Protein AF-A0A9P0DED7-F1 (afdb_monomer_lite)

Sequence (326 aa):
MNVDEQNEYFTSKSRVGNYLAEISGKENIIEEIENTICSWSFTSDIDLQAINVDIGDVIKAVREKFFGNNDDLGIYEGIHRVVHNFVWENVMPLVHAHFNEEDSEYHRISKYFCSMRTKPGQMLHNFSSVPFTAAVVELSMLDSYKSPSEKLNCLCTTYDLLFAEVKSALVTLISEYSDRELEIPMINNEEVVPILMDVLIKSKLLHPCSNLFYMKLFGAKILQQDQQKRSILRSFETVINEMRNLRKNESMNGSADHDMGGDLLHMNNDIDFCQIMTISLAEDESQPQKNATLTAEQKRRLVSLVMLSTSENDYVTTNVPKIFMK

Organism: Phaedon cochleariae (NCBI:txid80249)

InterPro domains:
  IPR003123 VPS9 domain [PF02204] (133-229)
  IPR003123 VPS9 domain [PS51205] (103-252)
  IPR037191 VPS9 domain superfamily [G3DSA:1.20.1050.80] (101-259)
  IPR037191 VPS9 domain superfamily [SSF109993] (74-222)

Radius of gyration: 25.79 Å; chains: 1; bounding box: 57×68×73 Å

Structure (mmCIF, N/CA/C/O backbone):
data_AF-A0A9P0DED7-F1
#
_entry.id   AF-A0A9P0DED7-F1
#
loop_
_atom_site.group_PDB
_atom_site.id
_atom_site.type_symbol
_atom_site.label_atom_id
_atom_site.label_alt_id
_atom_site.label_comp_id
_atom_site.label_asym_id
_atom_site.label_entity_id
_atom_site.label_seq_id
_atom_site.pdbx_PDB_ins_code
_atom_site.Cartn_x
_atom_site.Cartn_y
_atom_site.Cartn_z
_atom_site.occupancy
_atom_site.B_iso_or_equiv
_atom_site.auth_seq_id
_atom_site.auth_comp_id
_atom_site.auth_asym_id
_atom_site.auth_atom_id
_atom_site.pdbx_PDB_model_num
ATOM 1 N N . MET A 1 1 ? 13.985 -8.774 11.529 1.00 43.78 1 MET A N 1
ATOM 2 C CA . MET A 1 1 ? 13.621 -7.381 11.850 1.00 43.78 1 MET A CA 1
ATOM 3 C C . MET A 1 1 ? 14.901 -6.603 12.015 1.00 43.78 1 MET A C 1
ATOM 5 O O . MET A 1 1 ? 15.678 -6.928 12.907 1.00 43.78 1 MET A O 1
ATOM 9 N N . ASN A 1 2 ? 15.157 -5.681 11.093 1.00 36.75 2 ASN A N 1
ATOM 10 C CA . ASN A 1 2 ? 16.373 -4.875 11.084 1.00 36.75 2 ASN A CA 1
ATOM 11 C C . ASN A 1 2 ? 16.206 -3.690 12.050 1.00 36.75 2 ASN A C 1
ATOM 13 O O . ASN A 1 2 ? 15.104 -3.167 12.202 1.00 36.75 2 ASN A O 1
ATOM 17 N N . VAL A 1 3 ? 17.281 -3.271 12.719 1.00 37.25 3 VAL A N 1
ATOM 18 C CA . VAL A 1 3 ? 17.251 -2.182 13.721 1.00 37.25 3 VAL A CA 1
ATOM 19 C C . VAL A 1 3 ? 16.807 -0.847 13.097 1.00 37.25 3 VAL A C 1
ATOM 21 O O . VAL A 1 3 ? 16.175 -0.032 13.767 1.00 37.25 3 VAL A O 1
ATOM 24 N N . ASP A 1 4 ? 17.036 -0.669 11.796 1.00 40.94 4 ASP A N 1
ATOM 25 C CA . ASP A 1 4 ? 16.638 0.530 11.053 1.00 40.94 4 ASP A CA 1
ATOM 26 C C . ASP A 1 4 ? 15.117 0.609 10.800 1.00 40.94 4 ASP A C 1
ATOM 28 O O . ASP A 1 4 ? 14.537 1.688 10.910 1.00 40.94 4 ASP A O 1
ATOM 32 N N . GLU A 1 5 ? 14.430 -0.527 10.603 1.00 44.62 5 GLU A N 1
ATOM 33 C CA . GLU A 1 5 ? 12.961 -0.578 10.445 1.00 44.62 5 GLU A CA 1
ATOM 34 C C . GLU A 1 5 ? 12.234 -0.198 11.746 1.00 44.62 5 GLU A C 1
ATOM 36 O O . GLU A 1 5 ? 11.165 0.414 11.726 1.00 44.62 5 GLU A O 1
ATOM 41 N N . GLN A 1 6 ? 12.822 -0.524 12.904 1.00 43.28 6 GLN A N 1
ATOM 42 C CA . GLN A 1 6 ? 12.263 -0.117 14.195 1.00 43.28 6 GLN A CA 1
ATOM 43 C C . GLN A 1 6 ? 12.388 1.393 14.421 1.00 43.28 6 GLN A C 1
ATOM 45 O O . GLN A 1 6 ? 11.495 1.988 15.022 1.00 43.28 6 GLN A O 1
ATOM 50 N N . ASN A 1 7 ? 13.454 2.027 13.929 1.00 37.12 7 ASN A N 1
ATOM 51 C CA . ASN A 1 7 ? 13.743 3.435 14.201 1.00 37.12 7 ASN A CA 1
ATOM 52 C C . ASN A 1 7 ? 12.828 4.387 13.399 1.00 37.12 7 ASN A C 1
ATOM 54 O O . ASN A 1 7 ? 12.364 5.413 13.910 1.00 37.12 7 ASN A O 1
ATOM 58 N N . GLU A 1 8 ? 12.487 4.016 12.164 1.00 45.50 8 GLU A N 1
ATOM 59 C CA . GLU A 1 8 ? 11.547 4.773 11.327 1.00 45.50 8 GLU A CA 1
ATOM 60 C C . GLU A 1 8 ? 10.080 4.555 11.756 1.00 45.50 8 GLU A C 1
ATOM 62 O O . GLU A 1 8 ? 9.288 5.499 11.839 1.00 45.50 8 GLU A O 1
ATOM 67 N N . TYR A 1 9 ? 9.733 3.335 12.184 1.00 47.28 9 TYR A N 1
ATOM 68 C CA . TYR A 1 9 ? 8.432 3.044 12.796 1.00 47.28 9 TYR A CA 1
ATOM 69 C C . TYR A 1 9 ? 8.219 3.819 14.111 1.00 47.28 9 TYR A C 1
ATOM 71 O O . TYR A 1 9 ? 7.135 4.359 14.351 1.00 47.28 9 TYR A O 1
ATOM 79 N N . PHE A 1 10 ? 9.259 3.943 14.947 1.00 48.31 10 PHE A N 1
ATOM 80 C CA . PHE A 1 10 ? 9.203 4.727 16.186 1.00 48.31 10 PHE A CA 1
ATOM 81 C C . PHE A 1 10 ? 8.996 6.225 15.928 1.00 48.31 10 PHE A C 1
ATOM 83 O O . PHE A 1 10 ? 8.219 6.871 16.634 1.00 48.31 10 PHE A O 1
ATOM 90 N N . THR A 1 11 ? 9.639 6.788 14.903 1.00 57.09 11 THR A N 1
ATOM 91 C CA . THR A 1 11 ? 9.505 8.216 14.568 1.00 57.09 11 THR A CA 1
ATOM 92 C C . THR A 1 11 ? 8.151 8.546 13.926 1.00 57.09 11 THR A C 1
ATOM 94 O O . THR A 1 11 ? 7.565 9.580 14.257 1.00 57.09 11 THR A O 1
ATOM 97 N N . SER A 1 12 ? 7.593 7.652 13.100 1.00 56.94 12 SER A N 1
ATOM 98 C CA . SER A 1 12 ? 6.219 7.756 12.569 1.00 56.94 12 SER A CA 1
ATOM 99 C C . SER A 1 12 ? 5.159 7.668 13.678 1.00 56.94 12 SER A C 1
ATOM 101 O O . SER A 1 12 ? 4.310 8.563 13.798 1.00 56.94 12 SER A O 1
ATOM 103 N N . LYS A 1 13 ? 5.247 6.645 14.550 1.00 61.88 13 LYS A N 1
ATOM 104 C CA . LYS A 1 13 ? 4.324 6.455 15.688 1.00 61.88 13 LYS A CA 1
ATOM 105 C C . LYS A 1 13 ? 4.389 7.645 16.652 1.00 61.88 13 LYS A C 1
ATOM 107 O O . LYS A 1 13 ? 3.349 8.102 17.123 1.00 61.88 13 LYS A O 1
ATOM 112 N N . SER A 1 14 ? 5.583 8.202 16.873 1.00 73.75 14 SER A N 1
ATOM 113 C CA . SER A 1 14 ? 5.779 9.392 17.708 1.00 73.75 14 SER A CA 1
ATOM 114 C C . SER A 1 14 ? 5.120 10.644 17.119 1.00 73.75 14 SER A C 1
ATOM 116 O O . SER A 1 14 ? 4.440 11.357 17.848 1.00 73.75 14 SER A O 1
ATOM 118 N N . ARG A 1 15 ? 5.233 10.909 15.810 1.00 85.50 15 ARG A N 1
ATOM 119 C CA . ARG A 1 15 ? 4.630 12.115 15.206 1.00 85.50 15 ARG A CA 1
ATOM 120 C C . ARG A 1 15 ? 3.103 12.094 15.228 1.00 85.50 15 ARG A C 1
ATOM 122 O O . ARG A 1 15 ? 2.494 13.084 15.621 1.00 85.50 15 ARG A O 1
ATOM 129 N N . VAL A 1 16 ? 2.491 10.977 14.831 1.00 89.50 16 VAL A N 1
ATOM 130 C CA . VAL A 1 16 ? 1.022 10.850 14.830 1.00 89.50 16 VAL A CA 1
ATOM 131 C C . VAL A 1 16 ? 0.480 10.807 16.254 1.00 89.50 16 VAL A C 1
ATOM 133 O O . VAL A 1 16 ? -0.520 11.460 16.538 1.00 89.50 16 VAL A O 1
ATOM 136 N N . GLY A 1 17 ? 1.169 10.112 17.164 1.00 89.62 17 GLY A N 1
ATOM 137 C CA . GLY A 1 17 ? 0.832 10.116 18.585 1.00 89.62 17 GLY A CA 1
ATOM 138 C C . GLY A 1 17 ? 0.853 11.516 19.185 1.00 89.62 17 GLY A C 1
ATOM 139 O O . GLY A 1 17 ? -0.132 11.915 19.797 1.00 89.62 17 GLY A O 1
ATOM 140 N N . ASN A 1 18 ? 1.912 12.289 18.936 1.00 91.56 18 ASN A N 1
ATOM 141 C CA . ASN A 1 18 ? 2.028 13.661 19.432 1.00 91.56 18 ASN A CA 1
ATOM 142 C C . ASN A 1 18 ? 0.923 14.568 18.872 1.00 91.56 18 ASN A C 1
ATOM 144 O O . ASN A 1 18 ? 0.307 15.308 19.631 1.00 91.56 18 ASN A O 1
ATOM 148 N N . TYR A 1 19 ? 0.631 14.473 17.571 1.00 92.94 19 TYR A N 1
ATOM 149 C CA . TYR A 1 19 ? -0.447 15.238 16.936 1.00 92.94 19 TYR A CA 1
ATOM 150 C C . TYR A 1 19 ? -1.823 14.916 17.540 1.00 92.94 19 TYR A C 1
ATOM 152 O O . TYR A 1 19 ? -2.580 15.815 17.905 1.00 92.94 19 TYR A O 1
ATOM 160 N N . LEU A 1 20 ? -2.145 13.628 17.701 1.00 94.25 20 LEU A N 1
ATOM 161 C CA . LEU A 1 20 ? -3.406 13.209 18.317 1.00 94.25 20 LEU A CA 1
ATOM 162 C C . LEU A 1 20 ? -3.475 13.605 19.798 1.00 94.25 20 LEU A C 1
ATOM 164 O O . LEU A 1 20 ? -4.551 13.968 20.278 1.00 94.25 20 LEU A O 1
ATOM 168 N N . ALA A 1 21 ? -2.355 13.553 20.523 1.00 94.06 21 ALA A N 1
ATOM 169 C CA . ALA A 1 21 ? -2.276 13.938 21.929 1.00 94.06 21 ALA A CA 1
ATOM 170 C C . ALA A 1 21 ? -2.501 15.443 22.111 1.00 94.06 21 ALA A C 1
ATOM 172 O O . ALA A 1 21 ? -3.269 15.845 22.983 1.00 94.06 21 ALA A O 1
ATOM 173 N N . GLU A 1 22 ? -1.899 16.263 21.246 1.00 93.56 22 GLU A N 1
ATOM 174 C CA . GLU A 1 22 ? -2.066 17.718 21.236 1.00 93.56 22 GLU A CA 1
ATOM 175 C C . GLU A 1 22 ? -3.530 18.112 21.005 1.00 93.56 22 GLU A C 1
ATOM 177 O O . GLU A 1 22 ? -4.081 18.915 21.755 1.00 93.56 22 GLU A O 1
ATOM 182 N N . ILE A 1 23 ? -4.192 17.498 20.019 1.00 93.38 23 ILE A N 1
ATOM 183 C CA . ILE A 1 23 ? -5.589 17.817 19.692 1.00 93.38 23 ILE A CA 1
ATOM 184 C C . ILE A 1 23 ? -6.563 17.293 20.751 1.00 93.38 23 ILE A C 1
ATOM 186 O O . ILE A 1 23 ? -7.524 17.979 21.098 1.00 93.38 23 ILE A O 1
ATOM 190 N N . SER A 1 24 ? -6.352 16.074 21.253 1.00 92.88 24 SER A N 1
ATOM 191 C CA . SER A 1 24 ? -7.238 15.475 22.264 1.00 92.88 24 SER A CA 1
ATOM 192 C C . SER A 1 24 ? -7.011 16.027 23.674 1.00 92.88 24 SER A C 1
ATOM 194 O O . SER A 1 24 ? -7.859 15.834 24.546 1.00 92.88 24 SER A O 1
ATOM 196 N N . GLY A 1 25 ? -5.868 16.674 23.923 1.00 93.50 25 GLY A N 1
ATOM 197 C CA . GLY A 1 25 ? -5.421 17.062 25.260 1.00 93.50 25 GLY A CA 1
ATOM 198 C C . GLY A 1 25 ? -5.037 15.873 26.151 1.00 93.50 25 GLY A C 1
ATOM 199 O O . GLY A 1 25 ? -5.014 16.017 27.374 1.00 93.50 25 GLY A O 1
ATOM 200 N N . LYS A 1 26 ? -4.775 14.693 25.569 1.00 92.56 26 LYS A N 1
ATOM 201 C CA . LYS A 1 26 ? -4.467 13.451 26.293 1.00 92.56 26 LYS A CA 1
ATOM 202 C C . LYS A 1 26 ? -3.105 12.892 25.901 1.00 92.56 26 LYS A C 1
ATOM 204 O O . LYS A 1 26 ? -2.927 12.412 24.787 1.00 92.56 26 LYS A O 1
ATOM 209 N N . GLU A 1 27 ? -2.174 12.852 26.851 1.00 92.19 27 GLU A N 1
ATOM 210 C CA . GLU A 1 27 ? -0.817 12.327 26.623 1.00 92.19 27 GLU A CA 1
ATOM 211 C C . GLU A 1 27 ? -0.811 10.835 26.240 1.00 92.19 27 GLU A C 1
ATOM 213 O O . GLU A 1 27 ? -0.074 10.430 25.345 1.00 92.19 27 GLU A O 1
ATOM 218 N N . ASN A 1 28 ? -1.703 10.029 26.829 1.00 94.25 28 ASN A N 1
ATOM 219 C CA . ASN A 1 28 ? -1.779 8.579 26.595 1.00 94.25 28 ASN A CA 1
ATOM 220 C C . ASN A 1 28 ? -2.841 8.188 25.553 1.00 94.25 28 ASN A C 1
ATOM 222 O O . ASN A 1 28 ? -3.392 7.087 25.599 1.00 94.25 28 ASN A O 1
ATOM 226 N N . ILE A 1 29 ? -3.160 9.080 24.605 1.00 95.81 29 ILE A N 1
ATOM 227 C CA . ILE A 1 29 ? -4.236 8.847 23.629 1.00 95.81 29 ILE A CA 1
ATOM 228 C C . ILE A 1 29 ? -4.043 7.551 22.833 1.00 95.81 29 ILE A C 1
ATOM 230 O O . ILE A 1 29 ? -5.012 6.845 22.576 1.00 95.81 29 ILE A O 1
ATOM 234 N N . ILE A 1 30 ? -2.802 7.195 22.488 1.00 95.31 30 ILE A N 1
ATOM 235 C CA . ILE A 1 30 ? -2.512 5.971 21.734 1.00 95.31 30 ILE A CA 1
ATOM 236 C C . ILE A 1 30 ? -2.896 4.727 22.538 1.00 95.31 30 ILE A C 1
ATOM 238 O O . ILE A 1 30 ? -3.604 3.875 22.013 1.00 95.31 30 ILE A O 1
ATOM 242 N N . GLU A 1 31 ? -2.519 4.650 23.815 1.00 95.44 31 GLU A N 1
ATOM 243 C CA . GLU A 1 31 ? -2.885 3.524 24.685 1.00 95.44 31 GLU A CA 1
ATOM 244 C C . GLU A 1 31 ? -4.406 3.436 24.878 1.00 95.44 31 GLU A C 1
ATOM 246 O O . GLU A 1 31 ? -4.984 2.351 24.896 1.00 95.44 31 GLU A O 1
ATOM 251 N N . GLU A 1 32 ? -5.094 4.575 24.985 1.00 96.56 32 GLU A N 1
ATOM 252 C CA . GLU A 1 32 ? -6.556 4.599 25.089 1.00 96.56 32 GLU A CA 1
ATOM 253 C C . GLU A 1 32 ? -7.254 4.119 23.802 1.00 96.56 32 GLU A C 1
ATOM 255 O O . GLU A 1 32 ? -8.299 3.458 23.875 1.00 96.56 32 GLU A O 1
ATOM 260 N N . ILE A 1 33 ? -6.680 4.415 22.630 1.00 96.62 33 ILE A N 1
ATOM 261 C CA . ILE A 1 33 ? -7.135 3.882 21.340 1.00 96.62 33 ILE A CA 1
ATOM 262 C C . ILE A 1 33 ? -6.905 2.371 21.295 1.00 96.62 33 ILE A C 1
ATOM 264 O O . ILE A 1 33 ? -7.849 1.630 21.032 1.00 96.62 33 ILE A O 1
ATOM 268 N N . GLU A 1 34 ? -5.698 1.904 21.618 1.00 95.94 34 GLU A N 1
ATOM 269 C CA . GLU A 1 34 ? -5.343 0.478 21.637 1.00 95.94 34 GLU A CA 1
ATOM 270 C C . GLU A 1 34 ? -6.267 -0.317 22.586 1.00 95.94 34 GLU A C 1
ATOM 272 O O . GLU A 1 34 ? -6.828 -1.341 22.200 1.00 95.94 34 GLU A O 1
ATOM 277 N N . ASN A 1 35 ? -6.561 0.209 23.780 1.00 96.69 35 ASN A N 1
ATOM 278 C CA . ASN A 1 35 ? -7.525 -0.383 24.718 1.00 96.69 35 ASN A CA 1
ATOM 279 C C . ASN A 1 35 ? -8.959 -0.431 24.163 1.00 96.69 35 ASN A C 1
ATOM 281 O O . ASN A 1 35 ? -9.712 -1.372 24.434 1.00 96.69 35 ASN A O 1
ATOM 285 N N . THR A 1 36 ? -9.353 0.577 23.383 1.00 97.06 36 THR A N 1
ATOM 286 C CA . THR A 1 36 ? -10.658 0.590 22.708 1.00 97.06 36 THR A CA 1
ATOM 287 C C . THR A 1 36 ? -10.716 -0.494 21.626 1.00 97.06 36 THR A C 1
ATOM 289 O O . THR A 1 36 ? -11.731 -1.174 21.518 1.00 97.06 36 THR A O 1
ATOM 292 N N . ILE A 1 37 ? -9.621 -0.732 20.893 1.00 96.69 37 ILE A N 1
ATOM 293 C CA . ILE A 1 37 ? -9.532 -1.817 19.902 1.00 96.69 37 ILE A CA 1
ATOM 294 C C . ILE A 1 37 ? -9.592 -3.188 20.592 1.00 96.69 37 ILE A C 1
ATOM 296 O O . ILE A 1 37 ? -10.378 -4.040 20.192 1.00 96.69 37 ILE A O 1
ATOM 300 N N . CYS A 1 38 ? -8.812 -3.397 21.658 1.00 96.31 38 CYS A N 1
ATOM 301 C CA . CYS A 1 38 ? -8.772 -4.666 22.398 1.00 96.31 38 CYS A CA 1
ATOM 302 C C . CYS A 1 38 ? -10.104 -5.047 23.053 1.00 96.31 38 CYS A C 1
ATOM 304 O O . CYS A 1 38 ? -10.351 -6.224 23.300 1.00 96.31 38 CYS A O 1
ATOM 306 N N . SER A 1 39 ? -10.941 -4.062 23.379 1.00 96.75 39 SER A N 1
ATOM 307 C CA . SER A 1 39 ? -12.271 -4.301 23.950 1.00 96.75 39 SER A CA 1
ATOM 308 C C . SER A 1 39 ? -13.371 -4.412 22.890 1.00 96.75 39 SER A C 1
ATOM 310 O O . SER A 1 39 ? -14.522 -4.674 23.242 1.00 96.75 39 SER A O 1
ATOM 312 N N . TRP A 1 40 ? -13.039 -4.233 21.606 1.00 97.44 40 TRP A N 1
ATOM 313 C CA . TRP A 1 40 ? -14.003 -4.316 20.518 1.00 97.44 40 TRP A CA 1
ATOM 314 C C . TRP A 1 40 ? -14.388 -5.764 20.208 1.00 97.44 40 TRP A C 1
ATOM 316 O O . TRP A 1 40 ? -13.537 -6.643 20.076 1.00 97.44 40 TRP A O 1
ATOM 326 N N . SER A 1 41 ? -15.689 -6.012 20.055 1.00 96.06 41 SER A N 1
ATOM 327 C CA . SER A 1 41 ? -16.216 -7.325 19.684 1.00 96.06 41 SER A CA 1
ATOM 328 C C . SER A 1 41 ? -16.319 -7.429 18.166 1.00 96.06 41 SER A C 1
ATOM 330 O O . SER A 1 41 ? -17.361 -7.106 17.601 1.00 96.06 41 SER A O 1
ATOM 332 N N . PHE A 1 42 ? -15.247 -7.885 17.517 1.00 95.25 42 PHE A N 1
ATOM 333 C CA . PHE A 1 42 ? -15.245 -8.143 16.075 1.00 95.25 42 PHE A CA 1
ATOM 334 C C . PHE A 1 42 ? -16.287 -9.204 15.699 1.00 95.25 42 PHE A C 1
ATOM 336 O O . PHE A 1 42 ? -16.437 -10.227 16.368 1.00 95.25 42 PHE A O 1
ATOM 343 N N . THR A 1 43 ? -17.017 -8.939 14.622 1.00 96.06 43 THR A N 1
ATOM 344 C CA . THR A 1 43 ? -18.083 -9.790 14.085 1.00 96.06 43 THR A CA 1
ATOM 345 C C . THR A 1 43 ? -17.543 -11.003 13.334 1.00 96.06 43 THR A C 1
ATOM 347 O O . THR A 1 43 ? -18.226 -12.025 13.253 1.00 96.06 43 THR A O 1
ATOM 350 N N . SER A 1 44 ? -16.319 -10.917 12.810 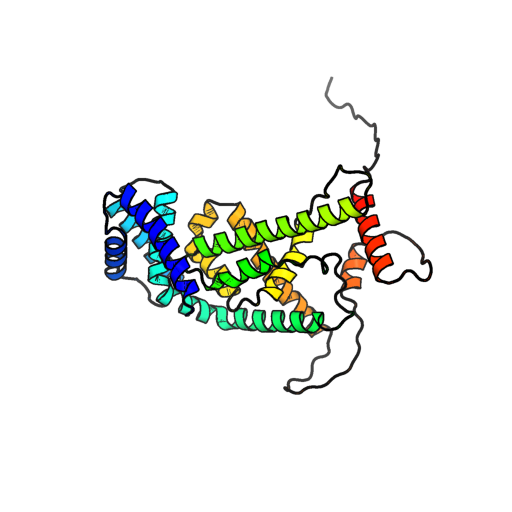1.00 95.38 44 SER A N 1
ATOM 351 C CA . SER A 1 44 ? -15.623 -12.018 12.151 1.00 95.38 44 SER A CA 1
ATOM 352 C C . SER A 1 44 ? -14.117 -11.952 12.387 1.00 95.38 44 SER A C 1
ATOM 354 O O . SER A 1 44 ? -13.542 -10.874 12.515 1.00 95.38 44 SER A O 1
ATOM 356 N N . ASP A 1 45 ? -13.483 -13.119 12.400 1.00 93.56 45 ASP A N 1
ATOM 357 C CA . ASP A 1 45 ? -12.035 -13.328 12.438 1.00 93.56 45 ASP A CA 1
ATOM 358 C C . ASP A 1 45 ? -11.452 -13.757 11.078 1.00 93.56 45 ASP A C 1
ATOM 360 O O . ASP A 1 45 ? -10.236 -13.879 10.944 1.00 93.56 45 ASP A O 1
ATOM 364 N N . ILE A 1 46 ? -12.299 -13.965 10.062 1.00 94.44 46 ILE A N 1
ATOM 365 C CA . ILE A 1 46 ? -11.898 -14.481 8.741 1.00 94.44 46 ILE A CA 1
ATOM 366 C C . ILE A 1 46 ? -12.457 -13.676 7.562 1.00 94.44 46 ILE A C 1
ATOM 368 O O . ILE A 1 46 ? -11.816 -13.609 6.513 1.00 94.44 46 ILE A O 1
ATOM 372 N N . ASP A 1 47 ? -13.638 -13.066 7.696 1.00 97.06 47 ASP A N 1
ATOM 373 C CA . ASP A 1 47 ? -14.257 -12.294 6.619 1.00 97.06 47 ASP A CA 1
ATOM 374 C C . ASP A 1 47 ? -13.688 -10.872 6.594 1.00 97.06 47 ASP A C 1
ATOM 376 O O . ASP A 1 47 ? -14.030 -10.020 7.415 1.00 97.06 47 ASP A O 1
ATOM 380 N N . LEU A 1 48 ? -12.832 -10.606 5.606 1.00 96.81 48 LEU A N 1
ATOM 381 C CA . LEU A 1 48 ? -12.172 -9.315 5.413 1.00 96.81 48 LEU A CA 1
ATOM 382 C C . LEU A 1 48 ? -13.157 -8.143 5.252 1.00 96.81 48 LEU A C 1
ATOM 384 O O . LEU A 1 48 ? -12.819 -7.025 5.639 1.00 96.81 48 LEU A O 1
ATOM 388 N N . GLN A 1 49 ? -14.359 -8.362 4.706 1.00 97.25 49 GLN A N 1
ATOM 389 C CA . GLN A 1 49 ? -15.368 -7.303 4.584 1.00 97.25 49 GLN A CA 1
ATOM 390 C C . GLN A 1 49 ? -15.998 -6.985 5.937 1.00 97.25 49 GLN A C 1
ATOM 392 O O . GLN A 1 49 ? -16.106 -5.813 6.294 1.00 97.25 49 GLN A O 1
ATOM 397 N N . ALA A 1 50 ? -16.365 -8.016 6.702 1.00 97.38 50 ALA A N 1
ATOM 398 C CA . ALA A 1 50 ? -16.892 -7.847 8.054 1.00 97.38 50 ALA A CA 1
ATOM 399 C C . ALA A 1 50 ? -15.859 -7.165 8.968 1.00 97.38 50 ALA A C 1
ATOM 401 O O . ALA A 1 50 ? -16.172 -6.170 9.617 1.00 97.38 50 ALA A O 1
ATOM 402 N N . ILE A 1 51 ? -14.594 -7.601 8.903 1.00 97.81 51 ILE A N 1
ATOM 403 C CA . ILE A 1 51 ? -13.474 -6.974 9.620 1.00 97.81 51 ILE A CA 1
ATOM 404 C C . ILE A 1 51 ? -13.315 -5.498 9.221 1.00 97.81 51 ILE A C 1
ATOM 406 O O . ILE A 1 51 ? -13.092 -4.647 10.079 1.00 97.81 51 ILE A O 1
ATOM 410 N N . ASN A 1 52 ? -13.430 -5.162 7.933 1.00 97.62 52 ASN A N 1
ATOM 411 C CA . ASN A 1 52 ? -13.338 -3.774 7.472 1.00 97.62 52 ASN A CA 1
ATOM 412 C C . ASN A 1 52 ? -14.476 -2.896 8.018 1.00 97.62 52 ASN A C 1
ATOM 414 O O . ASN A 1 52 ? -14.236 -1.745 8.387 1.00 97.62 52 ASN A O 1
ATOM 418 N N . VAL A 1 53 ? -15.698 -3.433 8.100 1.00 97.75 53 VAL A N 1
ATOM 419 C CA . VAL A 1 53 ? -16.834 -2.742 8.730 1.00 97.75 53 VAL A CA 1
ATOM 420 C C . VAL A 1 53 ? -16.550 -2.498 10.212 1.00 97.75 53 VAL A C 1
ATOM 422 O O . VAL A 1 53 ? -16.635 -1.353 10.655 1.00 97.75 53 VAL A O 1
ATOM 425 N N . ASP A 1 54 ? -16.108 -3.524 10.943 1.00 97.94 54 ASP A N 1
ATOM 426 C CA . ASP A 1 54 ? -15.779 -3.407 12.368 1.00 97.94 54 ASP A CA 1
ATOM 427 C C . ASP A 1 54 ? -14.666 -2.387 12.628 1.00 97.94 54 ASP A C 1
ATOM 429 O O . ASP A 1 54 ? -14.778 -1.559 13.529 1.00 97.94 54 ASP A O 1
ATOM 433 N N . ILE A 1 55 ? -13.603 -2.388 11.816 1.00 97.62 55 ILE A N 1
ATOM 434 C CA . ILE A 1 55 ? -12.534 -1.382 11.902 1.00 97.62 55 ILE A CA 1
ATOM 435 C C . ILE A 1 55 ? -13.095 0.027 11.669 1.00 97.62 55 ILE A C 1
ATOM 437 O O . ILE A 1 55 ? -12.719 0.967 12.374 1.00 97.62 55 ILE A O 1
ATOM 441 N N . GLY A 1 56 ? -14.002 0.189 10.702 1.00 96.81 56 GLY A N 1
ATOM 442 C CA . GLY A 1 56 ? -14.689 1.455 10.455 1.00 96.81 56 GLY A CA 1
ATOM 443 C C . GLY A 1 56 ? -15.474 1.943 11.674 1.00 96.81 56 GLY A C 1
ATOM 444 O O . GLY A 1 56 ? -15.376 3.120 12.040 1.00 96.81 56 GLY A O 1
ATOM 445 N N . ASP A 1 57 ? -16.189 1.037 12.339 1.00 97.56 57 ASP A N 1
ATOM 446 C CA . ASP A 1 57 ? -16.950 1.335 13.552 1.00 97.56 57 ASP A CA 1
ATOM 447 C C . ASP A 1 57 ? -16.038 1.650 14.747 1.00 97.56 57 ASP A C 1
ATOM 449 O O . ASP A 1 57 ? -16.310 2.601 15.485 1.00 97.56 57 ASP A O 1
ATOM 453 N N . VAL A 1 58 ? -14.903 0.955 14.891 1.00 97.69 58 VAL A N 1
ATOM 454 C CA . VAL A 1 58 ? -13.866 1.280 15.886 1.00 97.69 58 VAL A CA 1
ATOM 455 C C . VAL A 1 58 ? -13.329 2.691 15.666 1.00 97.69 58 VAL A C 1
ATOM 457 O O . VAL A 1 58 ? -13.280 3.484 16.607 1.00 97.69 58 VAL A O 1
ATOM 460 N N . ILE A 1 59 ? -12.942 3.036 14.433 1.00 96.62 59 ILE A N 1
ATOM 461 C CA . ILE A 1 59 ? -12.417 4.370 14.100 1.00 96.62 59 ILE A CA 1
ATOM 462 C C . ILE A 1 59 ? -13.455 5.443 14.435 1.00 96.62 59 ILE A C 1
ATOM 464 O O . ILE A 1 59 ? -13.112 6.476 15.015 1.00 96.62 59 ILE A O 1
ATOM 468 N N . LYS A 1 60 ? -14.726 5.198 14.103 1.00 95.81 60 LYS A N 1
ATOM 469 C CA . LYS A 1 60 ? -15.831 6.101 14.432 1.00 95.81 60 LYS A CA 1
ATOM 470 C C . LYS A 1 60 ? -16.001 6.256 15.946 1.00 95.81 60 LYS A C 1
ATOM 472 O O . LYS A 1 60 ? -16.039 7.386 16.426 1.00 95.81 60 LYS A O 1
ATOM 477 N N . ALA A 1 61 ? -16.030 5.157 16.698 1.00 96.56 61 ALA A N 1
ATOM 478 C CA . ALA A 1 61 ? -16.182 5.176 18.151 1.00 96.56 61 ALA A CA 1
ATOM 479 C C . ALA A 1 61 ? -15.015 5.893 18.848 1.00 96.56 61 ALA A C 1
ATOM 481 O O . ALA A 1 61 ? -15.226 6.708 19.745 1.00 96.56 61 ALA A O 1
ATOM 482 N N . VAL A 1 62 ? -13.780 5.638 18.408 1.00 96.44 62 VAL A N 1
ATOM 483 C CA . VAL A 1 62 ? -12.572 6.325 18.885 1.00 96.44 62 VAL A CA 1
ATOM 484 C C . VAL A 1 62 ? -12.664 7.827 18.624 1.00 96.44 62 VAL A C 1
ATOM 486 O O . VAL A 1 62 ? -12.404 8.635 19.519 1.00 96.44 62 VAL A O 1
ATOM 489 N N . ARG A 1 63 ? -13.068 8.208 17.410 1.00 95.69 63 ARG A N 1
ATOM 490 C CA . ARG A 1 63 ? -13.229 9.608 17.023 1.00 95.69 63 ARG A CA 1
ATOM 491 C C . ARG A 1 63 ? -14.269 10.313 17.892 1.00 95.69 63 ARG A C 1
ATOM 493 O O . ARG A 1 63 ? -13.956 11.340 18.485 1.00 95.69 63 ARG A O 1
ATOM 500 N N . GLU A 1 64 ? -15.460 9.738 18.028 1.00 95.44 64 GLU A N 1
ATOM 501 C CA . GLU A 1 64 ? -16.541 10.299 18.848 1.00 95.44 64 GLU A CA 1
ATOM 502 C C . GLU A 1 64 ? -16.135 10.423 20.325 1.00 95.44 64 GLU A C 1
ATOM 504 O O . GLU A 1 64 ? -16.411 11.440 20.961 1.00 95.44 64 GLU A O 1
ATOM 509 N N . LYS A 1 65 ? -15.421 9.423 20.859 1.00 95.38 65 LYS A N 1
ATOM 510 C CA . LYS A 1 65 ? -15.002 9.367 22.266 1.00 95.38 65 LYS A CA 1
ATOM 511 C C . LYS A 1 65 ? -13.945 10.409 22.637 1.00 95.38 65 LYS A C 1
ATOM 513 O O . LYS A 1 65 ? -13.994 10.930 23.750 1.00 95.38 65 LYS A O 1
ATOM 518 N N . PHE A 1 66 ? -12.979 10.687 21.759 1.00 95.06 66 PHE A N 1
ATOM 519 C CA . PHE A 1 66 ? -11.824 11.534 22.100 1.00 95.06 66 PHE A CA 1
ATOM 520 C C . PHE A 1 66 ? -11.779 12.877 21.376 1.00 95.06 66 PHE A C 1
ATOM 522 O O . PHE A 1 66 ? -11.159 13.809 21.877 1.00 95.06 66 PHE A O 1
ATOM 529 N N . PHE A 1 67 ? -12.438 12.990 20.225 1.00 94.75 67 PHE A N 1
ATOM 530 C CA . PHE A 1 67 ? -12.371 14.165 19.352 1.00 94.75 67 PHE A CA 1
ATOM 531 C C . PHE A 1 67 ? -13.762 14.744 19.033 1.00 94.75 67 PHE A C 1
ATOM 533 O O . PHE A 1 67 ? -13.874 15.759 18.341 1.00 94.75 67 PHE A O 1
ATOM 540 N N . GLY A 1 68 ? -14.832 14.123 19.544 1.00 91.62 68 GLY A N 1
ATOM 541 C CA . GLY A 1 68 ? -16.215 14.526 19.300 1.00 91.62 68 GLY A CA 1
ATOM 542 C C . GLY A 1 68 ? -16.607 14.431 17.822 1.00 91.62 68 GLY A C 1
ATOM 543 O O . GLY A 1 68 ? -16.088 13.615 17.063 1.00 91.62 68 GLY A O 1
ATOM 544 N N . ASN A 1 69 ? -17.515 15.309 17.390 1.00 87.50 69 ASN A N 1
ATOM 545 C CA . ASN A 1 69 ? -18.006 15.353 16.005 1.00 87.50 69 ASN A CA 1
ATOM 546 C C . ASN A 1 69 ? -17.091 16.148 15.054 1.00 87.50 69 ASN A C 1
ATOM 548 O O . ASN A 1 69 ? -17.543 16.593 14.002 1.00 87.50 69 ASN A O 1
ATOM 552 N N . ASN A 1 70 ? -15.817 16.358 15.400 1.00 84.69 70 ASN A N 1
ATOM 553 C CA . ASN A 1 70 ? -14.888 17.096 14.547 1.00 84.69 70 ASN A CA 1
ATOM 554 C C . ASN A 1 70 ? -14.605 16.308 13.259 1.00 84.69 70 ASN A C 1
ATOM 556 O O . ASN A 1 70 ? -14.089 15.198 13.346 1.00 84.69 70 ASN A O 1
ATOM 560 N N . ASP A 1 71 ? -14.966 16.855 12.095 1.00 83.69 71 ASP A N 1
ATOM 561 C CA . ASP A 1 71 ? -14.813 16.237 10.763 1.00 83.69 71 ASP A CA 1
ATOM 562 C C . ASP A 1 71 ? -13.465 16.526 10.090 1.00 83.69 71 ASP A C 1
ATOM 564 O O . ASP A 1 71 ? -13.316 16.367 8.880 1.00 83.69 71 ASP A O 1
ATOM 568 N N . ASP A 1 72 ? -12.469 16.915 10.884 1.00 90.00 72 ASP A N 1
ATOM 569 C CA . ASP A 1 72 ? -11.098 17.088 10.427 1.00 90.00 72 ASP A CA 1
ATOM 570 C C . ASP A 1 72 ? -10.523 15.788 9.832 1.00 90.00 72 ASP A C 1
ATOM 572 O O . ASP A 1 72 ? -10.523 14.714 10.449 1.00 90.00 72 ASP A O 1
ATOM 576 N N . LEU A 1 73 ? -10.027 15.900 8.598 1.00 88.25 73 LEU A N 1
ATOM 577 C CA . LEU A 1 73 ? -9.463 14.780 7.853 1.00 88.25 73 LEU A CA 1
ATOM 578 C C . LEU A 1 73 ? -8.149 14.284 8.469 1.00 88.25 73 LEU A C 1
ATOM 580 O O . LEU A 1 73 ? -7.910 13.079 8.479 1.00 88.25 73 LEU A O 1
ATOM 584 N N . GLY A 1 74 ? -7.329 15.183 9.016 1.00 90.31 74 GLY A N 1
ATOM 585 C CA . GLY A 1 74 ? -6.069 14.837 9.671 1.00 90.31 74 GLY A CA 1
ATOM 586 C C . GLY A 1 74 ? -6.288 13.996 10.926 1.00 90.31 74 GLY A C 1
ATOM 587 O O . GLY A 1 74 ? -5.590 13.002 11.130 1.00 90.31 74 GLY A O 1
ATOM 588 N N . ILE A 1 75 ? -7.316 14.312 11.722 1.00 93.06 75 ILE A N 1
ATOM 589 C CA . ILE A 1 75 ? -7.731 13.479 12.862 1.00 93.06 75 ILE A CA 1
ATOM 590 C C . ILE A 1 75 ? -8.164 12.092 12.378 1.00 93.06 75 ILE A C 1
ATOM 592 O O . ILE A 1 75 ? -7.723 11.082 12.930 1.00 93.06 75 ILE A O 1
ATOM 596 N N . TYR A 1 76 ? -9.004 12.023 11.338 1.00 92.88 76 TYR A N 1
ATOM 597 C CA . TYR A 1 76 ? -9.442 10.743 10.778 1.00 92.88 76 TYR A CA 1
ATOM 598 C C . TYR A 1 76 ? -8.257 9.901 10.287 1.00 92.88 76 TYR A C 1
ATOM 600 O O . TYR A 1 76 ? -8.161 8.733 10.655 1.00 92.88 76 TYR A O 1
ATOM 608 N N . GLU A 1 77 ? -7.348 10.476 9.497 1.00 92.38 77 GLU A N 1
ATOM 609 C CA 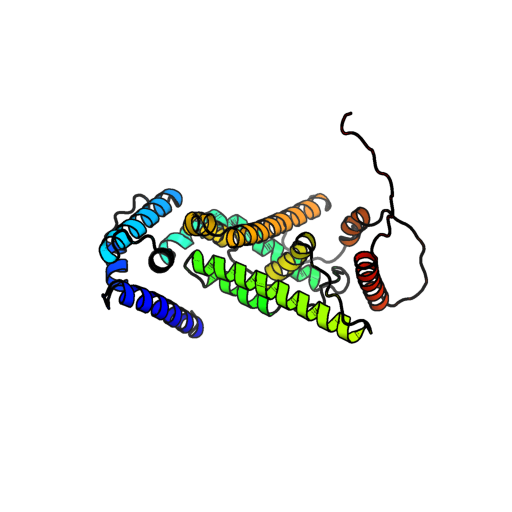. GLU A 1 77 ? -6.168 9.771 8.982 1.00 92.38 77 GLU A CA 1
ATOM 610 C C . GLU A 1 77 ? -5.212 9.344 10.104 1.00 92.38 77 GLU A C 1
ATOM 612 O O . GLU A 1 77 ? -4.658 8.244 10.053 1.00 92.38 77 GLU A O 1
ATOM 617 N N . GLY A 1 78 ? -5.059 10.169 11.144 1.00 94.50 78 GLY A N 1
ATOM 618 C CA . GLY A 1 78 ? -4.268 9.841 12.326 1.00 94.50 78 GLY A CA 1
ATOM 619 C C . GLY A 1 78 ? -4.824 8.631 13.076 1.00 94.50 78 GLY A C 1
ATOM 620 O O . GLY A 1 78 ? -4.093 7.671 13.321 1.00 94.50 78 GLY A O 1
ATOM 621 N N . ILE A 1 79 ? -6.126 8.635 13.387 1.00 95.81 79 ILE A N 1
ATOM 622 C CA . ILE A 1 79 ? -6.799 7.499 14.039 1.00 95.81 79 ILE A CA 1
ATOM 623 C C . ILE A 1 79 ? -6.737 6.259 13.142 1.00 95.81 79 ILE A C 1
ATOM 625 O O . ILE A 1 79 ? -6.381 5.180 13.612 1.00 95.81 79 ILE A O 1
ATOM 629 N N . HIS A 1 80 ? -7.044 6.413 11.850 1.00 95.44 80 HIS A N 1
ATOM 630 C CA . HIS A 1 80 ? -7.013 5.336 10.858 1.00 95.44 80 HIS A CA 1
ATOM 631 C C . HIS A 1 80 ? -5.645 4.651 10.830 1.00 95.44 80 HIS A C 1
ATOM 633 O O . HIS A 1 80 ? -5.575 3.427 10.939 1.00 95.44 80 HIS A O 1
ATOM 639 N N . ARG A 1 81 ? -4.549 5.420 10.799 1.00 95.56 81 ARG A N 1
ATOM 640 C CA . ARG A 1 81 ? -3.191 4.866 10.850 1.00 95.56 81 ARG A CA 1
ATOM 641 C C . ARG A 1 81 ? -2.926 4.098 12.144 1.00 95.56 81 ARG A C 1
ATOM 643 O O . ARG A 1 81 ? -2.399 2.992 12.074 1.00 95.56 81 ARG A O 1
ATOM 650 N N . VAL A 1 82 ? -3.282 4.650 13.306 1.00 96.19 82 VAL A N 1
ATOM 651 C CA . VAL A 1 82 ? -3.065 3.980 14.603 1.00 96.19 82 VAL A CA 1
ATOM 652 C C . VAL A 1 82 ? -3.820 2.653 14.661 1.00 96.19 82 VAL A C 1
ATOM 654 O O . VAL A 1 82 ? -3.221 1.627 14.982 1.00 96.19 82 VAL A O 1
ATOM 657 N N . VAL A 1 83 ? -5.104 2.659 14.291 1.00 97.06 83 VAL A N 1
ATOM 658 C CA . VAL A 1 83 ? -5.949 1.459 14.295 1.00 97.06 83 VAL A CA 1
ATOM 659 C C . VAL A 1 83 ? -5.392 0.405 13.342 1.00 97.06 83 VAL A C 1
ATOM 661 O O . VAL A 1 83 ? -5.171 -0.729 13.760 1.00 97.06 83 VAL A O 1
ATOM 664 N N . HIS A 1 84 ? -5.090 0.771 12.092 1.00 96.69 84 HIS A N 1
ATOM 665 C CA . HIS A 1 84 ? -4.558 -0.178 11.114 1.00 96.69 84 HIS A CA 1
ATOM 666 C C . HIS A 1 84 ? -3.198 -0.743 11.505 1.00 96.69 84 HIS A C 1
ATOM 668 O O . HIS A 1 84 ? -2.989 -1.941 11.353 1.00 96.69 84 HIS A O 1
ATOM 674 N N . ASN A 1 85 ? -2.298 0.075 12.051 1.00 95.62 85 ASN A N 1
ATOM 675 C CA . ASN A 1 85 ? -0.999 -0.405 12.518 1.00 95.62 85 ASN A CA 1
ATOM 676 C C . ASN A 1 85 ? -1.141 -1.415 13.662 1.00 95.62 85 ASN A C 1
ATOM 678 O O . ASN A 1 85 ? -0.343 -2.348 13.746 1.00 95.62 85 ASN A O 1
ATOM 682 N N . PHE A 1 86 ? -2.157 -1.247 14.514 1.00 96.00 86 PHE A N 1
ATOM 683 C CA . PHE A 1 86 ? -2.438 -2.160 15.616 1.00 96.00 86 PHE A CA 1
ATOM 684 C C . PHE A 1 86 ? -3.018 -3.498 15.138 1.00 96.00 86 PHE A C 1
ATOM 686 O O . PHE A 1 86 ? -2.577 -4.554 15.585 1.00 96.00 86 PHE A O 1
ATOM 693 N N . VAL A 1 87 ? -3.977 -3.480 14.206 1.00 96.56 87 VAL A N 1
ATOM 694 C CA . VAL A 1 87 ? -4.635 -4.713 13.727 1.00 96.56 87 VAL A CA 1
ATOM 695 C C . VAL A 1 87 ? -3.865 -5.441 12.621 1.00 96.56 87 VAL A C 1
ATOM 697 O O . VAL A 1 87 ? -4.223 -6.565 12.269 1.00 96.56 87 VAL A O 1
ATOM 700 N N . TRP A 1 88 ? -2.813 -4.830 12.069 1.00 96.31 88 TRP A N 1
ATOM 701 C CA . TRP A 1 88 ? -2.111 -5.319 10.879 1.00 96.31 88 TRP A CA 1
ATOM 702 C C . TRP A 1 88 ? -1.634 -6.771 10.989 1.00 96.31 88 TRP A C 1
ATOM 704 O O . TRP A 1 88 ? -1.855 -7.546 10.063 1.00 96.31 88 TRP A O 1
ATOM 714 N N . GLU A 1 89 ? -1.047 -7.158 12.127 1.00 95.75 89 GLU A N 1
ATOM 715 C CA . GLU A 1 89 ? -0.523 -8.520 12.347 1.00 95.75 89 GLU A CA 1
ATOM 716 C C . GLU A 1 89 ? -1.620 -9.597 12.292 1.00 95.75 89 GLU A C 1
ATOM 718 O O . GLU A 1 89 ? -1.328 -10.755 12.018 1.00 95.75 89 GLU A O 1
ATOM 723 N N . ASN A 1 90 ? -2.884 -9.224 12.523 1.00 95.88 90 ASN A N 1
ATOM 724 C CA . ASN A 1 90 ? -4.024 -10.139 12.443 1.00 95.88 90 ASN A CA 1
ATOM 725 C C . ASN A 1 90 ? -4.682 -10.110 11.056 1.00 95.88 90 ASN A C 1
ATOM 727 O O . ASN A 1 90 ? -5.134 -11.135 10.558 1.00 95.88 90 ASN A O 1
ATOM 731 N N . VAL A 1 91 ? -4.728 -8.936 10.419 1.00 96.94 91 VAL A N 1
ATOM 732 C CA . VAL A 1 91 ? -5.436 -8.735 9.146 1.00 96.94 91 VAL A CA 1
ATOM 733 C C . VAL A 1 91 ? -4.582 -9.130 7.943 1.00 96.94 91 VAL A C 1
ATOM 735 O O . VAL A 1 91 ? -5.068 -9.806 7.038 1.00 96.94 91 VAL A O 1
ATOM 738 N N . MET A 1 92 ? -3.311 -8.725 7.902 1.00 97.06 92 MET A N 1
ATOM 739 C CA . MET A 1 92 ? -2.467 -8.927 6.721 1.00 97.06 92 MET A CA 1
ATOM 740 C C . MET A 1 92 ? -2.238 -10.410 6.382 1.00 97.06 92 MET A C 1
ATOM 742 O O . MET A 1 92 ? -2.309 -10.743 5.199 1.00 97.06 92 MET A O 1
ATOM 746 N N . PRO A 1 93 ? -2.050 -11.336 7.348 1.00 97.75 93 PRO A N 1
ATOM 747 C CA . PRO A 1 93 ? -1.946 -12.761 7.033 1.00 97.75 93 PRO A CA 1
ATOM 748 C C . PRO A 1 93 ? -3.178 -13.329 6.318 1.00 97.75 93 PRO A C 1
ATOM 750 O O . PRO A 1 93 ? -3.030 -14.168 5.432 1.00 97.75 93 PRO A O 1
ATOM 753 N N . LEU A 1 94 ? -4.383 -12.850 6.651 1.00 98.00 94 LEU A N 1
ATOM 754 C CA . LEU A 1 94 ? -5.620 -13.252 5.972 1.00 98.00 94 LEU A CA 1
ATOM 755 C C . LEU A 1 94 ? -5.644 -12.750 4.524 1.00 98.00 94 LEU A C 1
ATOM 757 O O . LEU A 1 94 ? -6.026 -13.486 3.616 1.00 98.00 94 LEU A O 1
ATOM 761 N N . VAL A 1 95 ? -5.186 -11.514 4.298 1.00 98.00 95 VAL A N 1
ATOM 762 C CA . VAL A 1 95 ? -5.048 -10.954 2.947 1.00 98.00 95 VAL A CA 1
ATOM 763 C C . VAL A 1 95 ? -4.020 -11.748 2.138 1.00 98.00 95 VAL A C 1
ATOM 765 O O . VAL A 1 95 ? -4.321 -12.155 1.020 1.00 98.00 95 VAL A O 1
ATOM 768 N N . HIS A 1 96 ? -2.848 -12.036 2.714 1.00 97.56 96 HIS A N 1
ATOM 769 C CA . HIS A 1 96 ? -1.821 -12.859 2.069 1.00 97.56 96 HIS A CA 1
ATOM 770 C C . HIS A 1 96 ? -2.349 -14.246 1.705 1.00 97.56 96 HIS A C 1
ATOM 772 O O . HIS A 1 96 ? -2.086 -14.728 0.609 1.00 97.56 96 HIS A O 1
ATOM 778 N N . ALA A 1 97 ? -3.117 -14.882 2.592 1.00 97.19 97 ALA A N 1
ATOM 779 C CA . ALA A 1 97 ? -3.723 -16.177 2.308 1.00 97.19 97 ALA A CA 1
ATOM 780 C C . ALA A 1 97 ? -4.704 -16.110 1.125 1.00 97.19 97 ALA A C 1
ATOM 782 O O . ALA A 1 97 ? -4.738 -17.035 0.317 1.00 97.19 97 ALA A O 1
ATOM 783 N N . HIS A 1 98 ? -5.462 -15.015 0.996 1.00 96.44 98 HIS A N 1
ATOM 784 C CA . HIS A 1 98 ? -6.425 -14.822 -0.091 1.00 96.44 98 HIS A CA 1
ATOM 785 C C . HIS A 1 98 ? -5.768 -14.596 -1.463 1.00 96.44 98 HIS A C 1
ATOM 787 O O . HIS A 1 98 ? -6.340 -15.002 -2.465 1.00 96.44 98 HIS A O 1
ATOM 793 N N . PHE A 1 99 ? -4.583 -13.975 -1.508 1.00 97.00 99 PHE A N 1
ATOM 794 C CA . PHE A 1 99 ? -3.877 -13.609 -2.750 1.00 97.00 99 PHE A CA 1
ATOM 795 C C . PHE A 1 99 ? -2.552 -14.362 -2.953 1.00 97.00 99 PHE A C 1
ATOM 797 O O . PHE A 1 99 ? -1.691 -13.940 -3.730 1.00 97.00 99 PHE A O 1
ATOM 804 N N . ASN A 1 100 ? -2.353 -15.477 -2.244 1.00 96.56 100 ASN A N 1
ATOM 805 C CA . ASN A 1 100 ? -1.090 -16.214 -2.262 1.00 96.56 100 ASN A CA 1
ATOM 806 C C . ASN A 1 100 ? -0.718 -16.709 -3.672 1.00 96.56 100 ASN A C 1
ATOM 808 O O . ASN A 1 100 ? 0.456 -16.685 -4.052 1.00 96.56 100 ASN A O 1
ATOM 812 N N . GLU A 1 101 ? -1.706 -17.152 -4.454 1.00 96.62 101 GLU A N 1
ATOM 813 C CA . GLU A 1 101 ? -1.492 -17.616 -5.828 1.00 96.62 101 GLU A CA 1
ATOM 814 C C . GLU A 1 101 ? -1.101 -16.453 -6.746 1.00 96.62 101 GLU A C 1
ATOM 816 O O . GLU A 1 101 ? -0.109 -16.537 -7.472 1.00 96.62 101 GLU A O 1
ATOM 821 N N . GLU A 1 102 ? -1.827 -15.342 -6.659 1.00 96.50 102 GLU A N 1
ATOM 822 C CA . GLU A 1 102 ? -1.611 -14.114 -7.416 1.00 96.50 102 GLU A CA 1
ATOM 823 C C . GLU A 1 102 ? -0.232 -13.493 -7.177 1.00 96.50 102 GLU A C 1
ATOM 825 O O . GLU A 1 102 ? 0.418 -13.045 -8.132 1.00 96.50 102 GLU A O 1
ATOM 830 N N . ASP A 1 103 ? 0.203 -13.458 -5.918 1.00 97.12 103 ASP A N 1
ATOM 831 C CA . ASP A 1 103 ? 1.508 -12.942 -5.507 1.00 97.12 103 ASP A CA 1
ATOM 832 C C . ASP A 1 103 ? 2.641 -13.887 -5.930 1.00 97.12 103 ASP A C 1
ATOM 834 O O . ASP A 1 103 ? 3.650 -13.449 -6.493 1.00 97.12 103 ASP A O 1
ATOM 838 N N . SER A 1 104 ? 2.446 -15.200 -5.775 1.00 95.50 104 SER A N 1
ATOM 839 C CA . SER A 1 104 ? 3.394 -16.211 -6.262 1.00 95.50 104 SER A CA 1
ATOM 840 C C . SER A 1 104 ? 3.548 -16.164 -7.785 1.00 95.50 104 SER A C 1
ATOM 842 O O . SER A 1 104 ? 4.659 -16.281 -8.320 1.00 95.50 104 SER A O 1
ATOM 844 N N . GLU A 1 105 ? 2.446 -15.967 -8.514 1.00 94.62 105 GLU A N 1
ATOM 845 C CA . GLU A 1 105 ? 2.463 -15.809 -9.963 1.00 94.62 105 GLU A CA 1
ATOM 846 C C . GLU A 1 105 ? 3.239 -14.555 -10.369 1.00 94.62 105 GLU A C 1
ATOM 848 O O . GLU A 1 105 ? 4.123 -14.649 -11.231 1.00 94.62 105 GLU A O 1
ATOM 853 N N . TYR A 1 106 ? 2.962 -13.413 -9.729 1.00 93.88 106 TYR A N 1
ATOM 854 C CA . TYR A 1 106 ? 3.706 -12.175 -9.955 1.00 93.88 106 TYR A CA 1
ATOM 855 C C . TYR A 1 106 ? 5.202 -12.379 -9.727 1.00 93.88 106 TYR A C 1
ATOM 857 O O . TYR A 1 106 ? 6.008 -12.033 -10.591 1.00 93.88 106 TYR A O 1
ATOM 865 N N . HIS A 1 107 ? 5.589 -12.993 -8.607 1.00 93.75 107 HIS A N 1
ATOM 866 C CA . HIS A 1 107 ? 6.992 -13.237 -8.294 1.00 93.75 107 HIS A CA 1
ATOM 867 C C . HIS A 1 107 ? 7.674 -14.069 -9.392 1.00 93.75 107 HIS A C 1
ATOM 869 O O . HIS A 1 107 ? 8.779 -13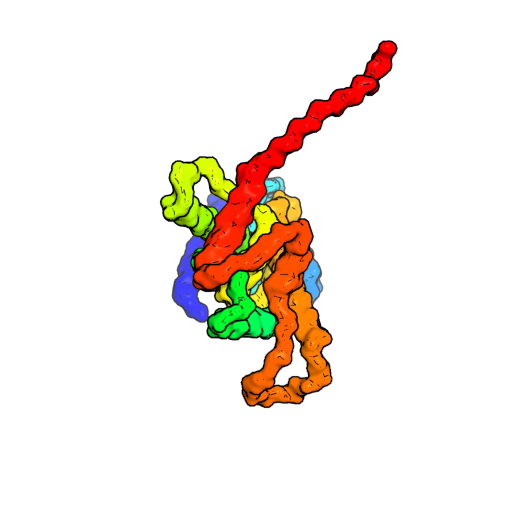.753 -9.844 1.00 93.75 107 HIS A O 1
ATOM 875 N N . ARG A 1 108 ? 6.983 -15.100 -9.897 1.00 92.31 108 ARG A N 1
ATOM 876 C CA . ARG A 1 108 ? 7.456 -15.939 -11.006 1.00 92.31 108 ARG A CA 1
ATOM 877 C C . ARG A 1 108 ? 7.609 -15.140 -12.307 1.00 92.31 108 ARG A C 1
ATOM 879 O O . ARG A 1 108 ? 8.594 -15.342 -13.014 1.00 92.31 108 ARG A O 1
ATOM 886 N N . ILE A 1 109 ? 6.662 -14.250 -12.620 1.00 90.06 109 ILE A N 1
ATOM 887 C CA . ILE A 1 109 ? 6.715 -13.349 -13.788 1.00 90.06 109 ILE A CA 1
ATOM 888 C C . ILE A 1 109 ? 7.892 -12.373 -13.666 1.00 90.06 109 ILE A C 1
ATOM 890 O O . ILE A 1 109 ? 8.716 -12.267 -14.572 1.00 90.06 109 ILE A O 1
ATOM 894 N N . SER A 1 110 ? 8.006 -11.691 -12.528 1.00 90.25 110 SER A N 1
ATOM 895 C CA . SER A 1 110 ? 9.057 -10.708 -12.267 1.00 90.25 110 SER A CA 1
ATOM 896 C C . SER A 1 110 ? 10.452 -11.335 -12.367 1.00 90.25 110 SER A C 1
ATOM 898 O O . SER A 1 110 ? 11.335 -10.803 -13.045 1.00 90.25 110 SER A O 1
ATOM 900 N N . LYS A 1 111 ? 10.642 -12.532 -11.792 1.00 89.50 111 LYS A N 1
ATOM 901 C CA . LYS A 1 111 ? 11.900 -13.287 -11.894 1.00 89.50 111 LYS A CA 1
ATOM 902 C C . LYS A 1 111 ? 12.256 -13.653 -13.339 1.00 89.50 111 LYS A C 1
ATOM 904 O O . LYS A 1 111 ? 13.430 -13.591 -13.704 1.00 89.50 111 LYS A O 1
ATOM 909 N N . TYR A 1 112 ? 11.266 -14.020 -14.150 1.00 86.88 112 TYR A N 1
ATOM 910 C CA . TYR A 1 112 ? 11.454 -14.310 -15.572 1.00 86.88 112 TYR A CA 1
ATOM 911 C C . TYR A 1 112 ? 11.881 -13.064 -16.360 1.00 86.88 112 TYR A C 1
ATOM 913 O O . TYR A 1 112 ? 12.889 -13.098 -17.064 1.00 86.88 112 TYR A O 1
ATOM 921 N N . PHE A 1 113 ? 11.202 -11.929 -16.177 1.00 83.44 113 PHE A N 1
ATOM 922 C CA . PHE A 1 113 ? 11.599 -10.690 -16.851 1.00 83.44 113 PHE A CA 1
ATOM 923 C C . PHE A 1 113 ? 12.968 -10.175 -16.386 1.00 83.44 113 PHE A C 1
ATOM 925 O O . PHE A 1 113 ? 13.750 -9.671 -17.195 1.00 83.44 113 PHE A O 1
ATOM 932 N N . CYS A 1 114 ? 13.311 -10.361 -15.107 1.00 83.56 114 CYS A N 1
ATOM 933 C CA . CYS A 1 114 ? 14.659 -10.091 -14.607 1.00 83.56 114 CYS A CA 1
ATOM 934 C C . CYS A 1 114 ? 15.717 -10.920 -15.349 1.00 83.56 114 CYS A C 1
ATOM 936 O O . CYS A 1 114 ? 16.750 -10.375 -15.731 1.00 83.56 114 CYS A O 1
ATOM 938 N N . SER A 1 115 ? 15.481 -12.220 -15.568 1.00 80.25 115 SER A N 1
ATOM 939 C CA . SER A 1 115 ? 16.463 -13.091 -16.223 1.00 80.25 115 SER A CA 1
ATOM 940 C C . SER A 1 115 ? 16.584 -12.813 -17.723 1.00 80.25 115 SER A C 1
ATOM 942 O O . SER A 1 115 ? 17.698 -12.812 -18.246 1.00 80.25 115 SER A O 1
ATOM 944 N N . MET A 1 116 ? 15.490 -12.481 -18.414 1.00 70.56 116 MET A N 1
ATOM 945 C CA . MET A 1 116 ? 15.548 -12.091 -19.828 1.00 70.56 116 MET A CA 1
ATOM 946 C C . MET A 1 116 ? 16.373 -10.825 -20.063 1.00 70.56 116 MET A C 1
ATOM 948 O O . MET A 1 116 ? 17.169 -10.775 -20.997 1.00 70.56 116 MET A O 1
ATOM 952 N N . ARG A 1 117 ? 16.277 -9.835 -19.170 1.00 63.12 117 ARG A N 1
ATOM 953 C CA . ARG A 1 117 ? 17.065 -8.594 -19.260 1.00 63.12 117 ARG A CA 1
ATOM 954 C C . ARG A 1 117 ? 18.564 -8.785 -19.060 1.00 63.12 117 ARG A C 1
ATOM 956 O O . ARG A 1 117 ? 19.344 -7.946 -19.498 1.00 63.12 117 ARG A O 1
ATOM 963 N N . THR A 1 118 ? 18.984 -9.882 -18.428 1.00 50.94 118 THR A N 1
ATOM 964 C CA . THR A 1 118 ? 20.415 -10.201 -18.282 1.00 50.94 118 THR A CA 1
ATOM 965 C C . THR A 1 118 ? 21.046 -10.752 -19.559 1.00 50.94 118 THR A C 1
ATOM 967 O O . THR A 1 118 ? 22.270 -10.840 -19.626 1.00 50.94 118 THR A O 1
ATOM 970 N N . LYS A 1 119 ? 20.251 -11.088 -20.588 1.00 48.81 119 LYS A N 1
ATOM 971 C CA . LYS A 1 119 ? 20.774 -11.470 -21.902 1.00 48.81 119 LYS A CA 1
ATOM 972 C C . LYS A 1 119 ? 21.021 -10.200 -22.729 1.00 48.81 119 LYS A C 1
ATOM 974 O O . LYS A 1 119 ? 20.058 -9.541 -23.127 1.00 48.81 119 LYS A O 1
ATOM 979 N N . PRO A 1 120 ? 22.287 -9.826 -22.995 1.00 34.72 120 PRO A N 1
ATOM 980 C CA . PRO A 1 120 ? 22.595 -8.640 -23.783 1.00 34.72 120 PRO A CA 1
ATOM 981 C C . PRO A 1 120 ? 22.071 -8.830 -25.214 1.00 34.72 120 PRO A C 1
ATOM 983 O O . PRO A 1 120 ? 22.612 -9.632 -25.969 1.00 34.72 120 PRO A O 1
ATOM 986 N N . GLY A 1 121 ? 20.993 -8.120 -25.570 1.00 39.44 121 GLY A N 1
ATOM 987 C CA . GLY A 1 121 ? 20.476 -8.069 -26.944 1.00 39.44 121 GLY A CA 1
ATOM 988 C C . GLY A 1 121 ? 18.953 -8.048 -27.130 1.00 39.44 121 GLY A C 1
ATOM 989 O O . GLY A 1 121 ? 18.528 -7.723 -28.229 1.00 39.44 121 GLY A O 1
ATOM 990 N N . GLN A 1 122 ? 18.130 -8.361 -26.116 1.00 44.50 122 GLN A N 1
ATOM 991 C CA . GLN A 1 122 ? 16.694 -8.656 -26.346 1.00 44.50 122 GLN A CA 1
ATOM 992 C C . GLN A 1 122 ? 15.673 -7.674 -25.742 1.00 44.50 122 GLN A C 1
ATOM 994 O O . GLN A 1 122 ? 14.485 -7.801 -26.008 1.00 44.50 122 GLN A O 1
ATOM 999 N N . MET A 1 123 ? 16.089 -6.667 -24.970 1.00 41.81 123 MET A N 1
ATOM 1000 C CA . MET A 1 123 ? 15.172 -5.650 -24.426 1.00 41.81 123 MET A CA 1
ATOM 1001 C C . MET A 1 123 ? 15.702 -4.260 -24.755 1.00 41.81 123 MET A C 1
ATOM 1003 O O . MET A 1 123 ? 16.329 -3.584 -23.941 1.00 41.81 123 MET A O 1
ATOM 1007 N N . LEU A 1 124 ? 15.493 -3.859 -26.002 1.00 39.12 124 LEU A N 1
ATOM 1008 C CA . LEU A 1 124 ? 15.932 -2.582 -26.532 1.00 39.12 124 LEU A CA 1
ATOM 1009 C C . LEU A 1 124 ? 14.879 -1.493 -26.251 1.00 39.12 124 LEU A C 1
ATOM 1011 O O . LEU A 1 124 ? 14.242 -0.986 -27.166 1.00 39.12 124 LEU A O 1
ATOM 1015 N N . HIS A 1 125 ? 14.658 -1.143 -24.980 1.00 51.25 125 HIS A N 1
ATOM 1016 C CA . HIS A 1 125 ? 13.811 0.006 -24.642 1.00 51.25 125 HIS A CA 1
ATOM 1017 C C . HIS A 1 125 ? 14.631 1.296 -24.580 1.00 51.25 125 HIS A C 1
ATOM 1019 O O . HIS A 1 125 ? 15.661 1.359 -23.911 1.00 51.25 125 HIS A O 1
ATOM 1025 N N . ASN A 1 126 ? 14.116 2.347 -25.217 1.00 47.78 126 ASN A N 1
ATOM 1026 C CA . ASN A 1 126 ? 14.703 3.690 -25.277 1.00 47.78 126 ASN A CA 1
ATOM 1027 C C . ASN A 1 126 ? 14.945 4.349 -23.900 1.00 47.78 126 ASN A C 1
ATOM 1029 O O . ASN A 1 126 ? 15.746 5.272 -23.805 1.00 47.78 126 ASN A O 1
ATOM 1033 N N . PHE A 1 127 ? 14.314 3.844 -22.832 1.00 47.34 127 PHE A N 1
ATOM 1034 C CA . PHE A 1 127 ? 14.495 4.306 -21.448 1.00 47.34 127 PHE A CA 1
ATOM 1035 C C . PHE A 1 127 ? 15.348 3.365 -20.584 1.00 47.34 127 PHE A C 1
ATOM 1037 O O . PHE A 1 127 ? 15.577 3.644 -19.411 1.00 47.34 127 PHE A O 1
ATOM 1044 N N . SER A 1 128 ? 15.864 2.264 -21.147 1.00 51.03 128 SER A N 1
ATOM 1045 C CA . SER A 1 128 ? 16.666 1.273 -20.412 1.00 51.03 128 SER A CA 1
ATOM 1046 C C . SER A 1 128 ? 17.983 1.835 -19.856 1.00 51.03 128 SER A C 1
ATOM 1048 O O . SER A 1 128 ? 18.643 1.154 -19.070 1.00 51.03 128 SER A O 1
ATOM 1050 N N . SER A 1 129 ? 18.389 3.042 -20.261 1.00 60.38 129 SER A N 1
ATOM 1051 C CA . SER A 1 129 ? 19.566 3.732 -19.733 1.00 60.38 129 SER A CA 1
ATOM 1052 C C . SER A 1 129 ? 19.286 4.577 -18.491 1.00 60.38 129 SER A C 1
ATOM 1054 O O . SER A 1 129 ? 20.246 5.007 -17.859 1.00 60.38 129 SER A O 1
ATOM 1056 N N . VAL A 1 130 ? 18.020 4.841 -18.140 1.00 70.19 130 VAL A N 1
ATOM 1057 C CA . VAL A 1 130 ? 17.681 5.648 -16.960 1.00 70.19 130 VAL A CA 1
ATOM 1058 C C . VAL A 1 130 ? 17.675 4.747 -15.721 1.00 70.19 130 VAL A C 1
ATOM 1060 O O . VAL A 1 130 ? 16.895 3.791 -15.656 1.00 70.19 130 VAL A O 1
ATOM 1063 N N . PRO A 1 131 ? 18.550 4.992 -14.731 1.00 78.62 131 PRO A N 1
ATOM 1064 C CA . PRO A 1 131 ? 18.541 4.221 -13.501 1.00 78.62 131 PRO A CA 1
ATOM 1065 C C . PRO A 1 131 ? 17.433 4.746 -12.579 1.00 78.62 131 PRO A C 1
ATOM 1067 O O . PRO A 1 131 ? 17.659 5.706 -11.853 1.00 78.62 131 PRO A O 1
ATOM 1070 N N . PHE A 1 132 ? 16.263 4.098 -12.576 1.00 89.12 132 PHE A N 1
ATOM 1071 C CA . PHE A 1 132 ? 15.139 4.408 -11.671 1.00 89.12 132 PHE A CA 1
ATOM 1072 C C . PHE A 1 132 ? 15.389 3.967 -10.218 1.00 89.12 132 PHE A C 1
ATOM 1074 O O . PHE A 1 132 ? 14.623 3.202 -9.631 1.00 89.12 132 PHE A O 1
ATOM 1081 N N . THR A 1 133 ? 16.542 4.328 -9.662 1.00 92.31 133 THR A N 1
ATOM 1082 C CA . THR A 1 133 ? 17.028 3.771 -8.395 1.00 92.31 133 THR A CA 1
ATOM 1083 C C . THR A 1 133 ? 16.188 4.263 -7.227 1.00 92.31 133 THR A C 1
ATOM 1085 O O . THR A 1 133 ? 15.841 3.462 -6.362 1.00 92.31 133 THR A O 1
ATOM 1088 N N . ALA A 1 134 ? 15.831 5.550 -7.208 1.00 94.31 134 ALA A N 1
ATOM 1089 C CA . ALA A 1 134 ? 15.052 6.121 -6.118 1.00 94.31 134 ALA A CA 1
ATOM 1090 C C . ALA A 1 134 ? 13.637 5.531 -6.094 1.00 94.31 134 ALA A C 1
ATOM 1092 O O . ALA A 1 134 ? 13.191 5.067 -5.046 1.00 94.31 134 ALA A O 1
ATOM 1093 N N . ALA A 1 135 ? 12.973 5.461 -7.254 1.00 95.50 135 ALA A N 1
ATOM 1094 C CA . ALA A 1 135 ? 11.652 4.847 -7.362 1.00 95.50 135 ALA A CA 1
ATOM 1095 C C . ALA A 1 135 ? 11.674 3.356 -6.978 1.00 95.50 135 ALA A C 1
ATOM 1097 O O . ALA A 1 135 ? 10.782 2.881 -6.277 1.00 95.50 135 ALA A O 1
ATOM 1098 N N . VAL A 1 136 ? 12.714 2.614 -7.384 1.00 95.69 136 VAL A N 1
ATOM 1099 C CA . VAL A 1 136 ? 12.859 1.192 -7.034 1.00 95.69 136 VAL A CA 1
ATOM 1100 C C . VAL A 1 136 ? 13.023 0.988 -5.530 1.00 95.69 136 VAL A C 1
ATOM 1102 O O . VAL A 1 136 ? 12.389 0.082 -4.981 1.00 95.69 136 VAL A O 1
ATOM 1105 N N . VAL A 1 137 ? 13.859 1.805 -4.880 1.00 96.00 137 VAL A N 1
ATOM 1106 C CA . VAL A 1 137 ? 14.108 1.737 -3.433 1.00 96.00 137 VAL A CA 1
ATOM 1107 C C . VAL A 1 137 ? 12.841 2.072 -2.656 1.00 96.00 137 VAL A C 1
ATOM 1109 O O . VAL A 1 137 ? 12.444 1.271 -1.813 1.00 96.00 137 VAL A O 1
ATOM 1112 N N . GLU A 1 138 ? 12.170 3.179 -2.978 1.00 97.56 138 GLU A N 1
ATOM 1113 C CA . GLU A 1 138 ? 10.915 3.570 -2.325 1.00 97.56 138 GLU A CA 1
ATOM 1114 C C . GLU A 1 138 ? 9.872 2.452 -2.421 1.00 97.56 138 GLU A C 1
ATOM 1116 O O . GLU A 1 138 ? 9.338 1.998 -1.411 1.00 97.56 138 GLU A O 1
ATOM 1121 N N . LEU A 1 139 ? 9.643 1.931 -3.630 1.00 97.81 139 LEU A N 1
ATOM 1122 C CA . LEU A 1 139 ? 8.646 0.889 -3.840 1.00 97.81 139 LEU A CA 1
ATOM 1123 C C . LEU A 1 139 ? 9.007 -0.416 -3.121 1.00 97.81 139 LEU A C 1
ATOM 1125 O O . LEU A 1 139 ? 8.116 -1.120 -2.654 1.00 97.81 139 LEU A O 1
ATOM 1129 N N . SER A 1 140 ? 10.298 -0.742 -2.986 1.00 96.38 140 SER A N 1
ATOM 1130 C CA . SER A 1 140 ? 10.734 -1.945 -2.261 1.00 96.38 140 SER A CA 1
ATOM 1131 C C . SER A 1 140 ? 10.356 -1.929 -0.774 1.00 96.38 140 SER A C 1
ATOM 1133 O O . SER A 1 140 ? 10.242 -2.989 -0.161 1.00 96.38 140 SER A O 1
ATOM 1135 N N . MET A 1 141 ? 10.080 -0.746 -0.215 1.00 96.62 141 MET A N 1
ATOM 1136 C CA . MET A 1 141 ? 9.626 -0.574 1.164 1.00 96.62 141 MET A CA 1
ATOM 1137 C C . MET A 1 141 ? 8.120 -0.801 1.340 1.00 96.62 141 MET A C 1
ATOM 1139 O O . MET A 1 141 ? 7.650 -0.809 2.477 1.00 96.62 141 MET A O 1
ATOM 1143 N N . LEU A 1 142 ? 7.347 -1.031 0.269 1.00 97.25 142 LEU A N 1
ATOM 1144 C CA . LEU A 1 142 ? 5.883 -1.139 0.325 1.00 97.25 142 LEU A CA 1
ATOM 1145 C C . LEU A 1 142 ? 5.380 -2.134 1.389 1.00 97.25 142 LEU A C 1
ATOM 1147 O O . LEU A 1 142 ? 4.413 -1.845 2.099 1.00 97.25 142 LEU A O 1
ATOM 1151 N N . ASP A 1 143 ? 6.042 -3.287 1.520 1.00 95.06 143 ASP A N 1
ATOM 1152 C CA . ASP A 1 143 ? 5.685 -4.342 2.480 1.00 95.06 143 ASP A CA 1
ATOM 1153 C C . ASP A 1 143 ? 5.955 -3.951 3.944 1.00 95.06 143 ASP A C 1
ATOM 1155 O O . ASP A 1 143 ? 5.268 -4.442 4.837 1.00 95.06 143 ASP A O 1
ATOM 1159 N N . SER A 1 144 ? 6.890 -3.027 4.196 1.00 95.06 144 SER A N 1
ATOM 1160 C CA . SER A 1 144 ? 7.253 -2.570 5.549 1.00 95.06 144 SER A CA 1
ATOM 1161 C C . SER A 1 144 ? 6.193 -1.672 6.198 1.00 95.06 144 SER A C 1
ATOM 1163 O O . SER A 1 144 ? 6.074 -1.619 7.425 1.00 95.06 144 SER A O 1
ATOM 1165 N N . TYR A 1 145 ? 5.388 -0.985 5.385 1.00 95.88 145 TYR A N 1
ATOM 1166 C CA . TYR A 1 145 ? 4.319 -0.117 5.867 1.00 95.88 145 TYR A CA 1
ATOM 1167 C C . TYR A 1 145 ? 3.107 -0.934 6.316 1.00 95.88 145 TYR A C 1
ATOM 1169 O O . TYR A 1 145 ? 2.732 -1.907 5.665 1.00 95.88 145 TYR A O 1
ATOM 1177 N N . LYS A 1 146 ? 2.443 -0.522 7.400 1.00 96.50 146 LYS A N 1
ATOM 1178 C CA . LYS A 1 146 ? 1.306 -1.270 7.967 1.00 96.50 146 LYS A CA 1
ATOM 1179 C C . LYS A 1 146 ? -0.043 -0.635 7.642 1.00 96.50 146 LYS A C 1
ATOM 1181 O O . LYS A 1 146 ? -1.016 -1.339 7.355 1.00 96.50 146 LYS A O 1
ATOM 1186 N N . SER A 1 147 ? -0.129 0.692 7.632 1.00 96.25 147 SER A N 1
ATOM 1187 C CA . SER A 1 147 ? -1.395 1.357 7.330 1.00 96.25 147 SER A CA 1
ATOM 1188 C C . SER A 1 147 ? -1.652 1.453 5.819 1.00 96.25 147 SER A C 1
ATOM 1190 O O . SER A 1 147 ? -0.717 1.635 5.033 1.00 96.25 147 SER A O 1
ATOM 1192 N N . PRO A 1 148 ? -2.926 1.394 5.382 1.00 97.25 148 PRO A N 1
ATOM 1193 C CA . PRO A 1 148 ? -3.283 1.646 3.988 1.00 97.25 148 PRO A CA 1
ATOM 1194 C C . PRO A 1 148 ? -2.812 3.021 3.499 1.00 97.25 148 PRO A C 1
ATOM 1196 O O . PRO A 1 148 ? -2.401 3.150 2.351 1.00 97.25 148 PRO A O 1
ATOM 1199 N N . SER A 1 149 ? -2.837 4.043 4.366 1.00 95.19 149 SER A N 1
ATOM 1200 C CA . SER A 1 149 ? -2.396 5.399 4.022 1.00 95.19 149 SER A CA 1
ATOM 1201 C C . SER A 1 149 ? -0.892 5.475 3.753 1.00 95.19 149 SER A C 1
ATOM 1203 O O . SER A 1 149 ? -0.485 6.103 2.780 1.00 95.19 149 SER A O 1
ATOM 1205 N N . GLU A 1 150 ? -0.060 4.810 4.562 1.00 95.88 150 GLU A N 1
ATOM 1206 C CA . GLU A 1 150 ? 1.391 4.732 4.335 1.00 95.88 150 GLU A CA 1
ATOM 1207 C C . GLU A 1 150 ? 1.716 3.991 3.039 1.00 95.88 150 GLU A C 1
ATOM 1209 O O . GLU A 1 150 ? 2.492 4.500 2.235 1.00 95.88 150 GLU A O 1
ATOM 1214 N N . LYS A 1 151 ? 1.064 2.850 2.782 1.00 97.94 151 LYS A N 1
ATOM 1215 C CA . LYS A 1 151 ? 1.245 2.109 1.524 1.00 97.94 151 LYS A CA 1
ATOM 1216 C C . LYS A 1 151 ? 0.832 2.939 0.303 1.00 97.94 151 LYS A C 1
ATOM 1218 O O . LYS A 1 151 ? 1.554 2.966 -0.689 1.00 97.94 151 LYS A O 1
ATOM 1223 N N . LEU A 1 152 ? -0.285 3.668 0.381 1.00 97.50 152 LEU A N 1
ATOM 1224 C CA . LEU A 1 152 ? -0.723 4.566 -0.695 1.00 97.50 152 LEU A CA 1
ATOM 1225 C C . LEU A 1 152 ? 0.266 5.711 -0.925 1.00 97.50 152 LEU A C 1
ATOM 1227 O O . LEU A 1 152 ? 0.539 6.060 -2.073 1.00 97.50 152 LEU A O 1
ATOM 1231 N N . ASN A 1 153 ? 0.812 6.285 0.148 1.00 96.31 153 ASN A N 1
ATOM 1232 C CA . ASN A 1 153 ? 1.826 7.327 0.040 1.00 96.31 153 ASN A CA 1
ATOM 1233 C C . ASN A 1 153 ? 3.117 6.785 -0.581 1.00 96.31 153 ASN A C 1
ATOM 1235 O O . ASN A 1 153 ? 3.662 7.454 -1.445 1.00 96.31 153 ASN A O 1
ATOM 1239 N N . CYS A 1 154 ? 3.543 5.566 -0.239 1.00 98.12 154 CYS A N 1
ATOM 1240 C CA . CYS A 1 154 ? 4.674 4.896 -0.889 1.00 98.12 154 CYS A CA 1
ATOM 1241 C C . CYS A 1 154 ? 4.468 4.782 -2.411 1.00 98.12 154 CYS A C 1
ATOM 1243 O O . CYS A 1 154 ? 5.367 5.116 -3.185 1.00 98.12 154 CYS A O 1
ATOM 1245 N N . LEU A 1 155 ? 3.263 4.410 -2.871 1.00 97.94 155 LEU A N 1
ATOM 1246 C CA . LEU A 1 155 ? 2.952 4.404 -4.307 1.00 97.94 155 LEU A CA 1
ATOM 1247 C C . LEU A 1 155 ? 3.038 5.804 -4.930 1.00 97.94 155 LEU A C 1
ATOM 1249 O O . LEU A 1 155 ? 3.539 5.943 -6.043 1.00 97.94 155 LEU A O 1
ATOM 1253 N N . CYS A 1 156 ? 2.557 6.835 -4.230 1.00 96.62 156 CYS A N 1
ATOM 1254 C CA . CYS A 1 156 ? 2.608 8.215 -4.717 1.00 96.62 156 CYS A CA 1
ATOM 1255 C C . CYS A 1 156 ? 4.044 8.727 -4.812 1.00 96.62 156 CYS A C 1
ATOM 1257 O O . CYS A 1 156 ? 4.442 9.202 -5.869 1.00 96.62 156 CYS A O 1
ATOM 1259 N N . THR A 1 157 ? 4.838 8.550 -3.755 1.00 97.12 157 THR A N 1
ATOM 1260 C CA . THR A 1 157 ? 6.257 8.913 -3.734 1.00 97.12 157 THR A CA 1
ATOM 1261 C C . THR A 1 157 ? 7.022 8.166 -4.822 1.00 97.12 157 THR A C 1
ATOM 1263 O O . THR A 1 157 ? 7.790 8.779 -5.554 1.00 97.12 157 THR A O 1
ATOM 1266 N N . THR A 1 158 ? 6.769 6.865 -4.999 1.00 97.31 158 THR A N 1
ATOM 1267 C CA . THR A 1 158 ? 7.358 6.075 -6.094 1.00 97.31 158 THR A CA 1
ATOM 1268 C C . THR A 1 158 ? 7.033 6.692 -7.452 1.00 97.31 158 THR A C 1
ATOM 1270 O O . THR A 1 158 ? 7.913 6.827 -8.301 1.00 97.31 158 THR A O 1
ATOM 1273 N N . TYR A 1 159 ? 5.770 7.071 -7.662 1.00 94.56 159 TYR A N 1
ATOM 1274 C CA . TYR A 1 159 ? 5.314 7.694 -8.899 1.00 94.56 159 TYR A CA 1
ATOM 1275 C C . TYR A 1 159 ? 6.015 9.044 -9.120 1.00 94.56 159 TYR A C 1
ATOM 1277 O O . TYR A 1 159 ? 6.575 9.275 -10.186 1.00 94.56 159 TYR A O 1
ATOM 1285 N N . ASP A 1 160 ? 6.083 9.902 -8.103 1.00 93.69 160 ASP A N 1
ATOM 1286 C CA . ASP A 1 160 ? 6.753 11.204 -8.185 1.00 93.69 160 ASP A CA 1
ATOM 1287 C C . ASP A 1 160 ? 8.260 11.069 -8.465 1.00 93.69 160 ASP A C 1
ATOM 1289 O O . ASP A 1 160 ? 8.803 11.788 -9.310 1.00 93.69 160 ASP A O 1
ATOM 1293 N N . LEU A 1 161 ? 8.931 10.113 -7.809 1.00 94.69 161 LEU A N 1
ATOM 1294 C CA . LEU A 1 161 ? 10.347 9.802 -8.028 1.00 94.69 161 LEU A CA 1
ATOM 1295 C C . LEU A 1 161 ? 10.601 9.305 -9.451 1.00 94.69 161 LEU A C 1
ATOM 1297 O O . LEU A 1 161 ? 11.547 9.763 -10.088 1.00 94.69 161 LEU A O 1
ATOM 1301 N N . LEU A 1 162 ? 9.722 8.449 -9.980 1.00 91.38 162 LEU A N 1
ATOM 1302 C CA . LEU A 1 162 ? 9.787 7.987 -11.364 1.00 91.38 162 LEU A CA 1
ATOM 1303 C C . LEU A 1 162 ? 9.778 9.185 -12.322 1.00 91.38 162 LEU A C 1
ATOM 1305 O O . LEU A 1 162 ? 10.677 9.313 -13.152 1.00 91.38 162 LEU A O 1
ATOM 1309 N N . PHE A 1 163 ? 8.826 10.112 -12.182 1.00 89.31 163 PHE A N 1
ATOM 1310 C CA . PHE A 1 163 ? 8.777 11.304 -13.039 1.00 89.31 163 PHE A CA 1
ATOM 1311 C C . PHE A 1 163 ? 9.979 12.230 -12.850 1.00 89.31 163 PHE A C 1
ATOM 1313 O O . PHE A 1 163 ? 10.439 12.827 -13.826 1.00 89.31 163 PHE A O 1
ATOM 1320 N N . ALA A 1 164 ? 10.492 12.369 -11.627 1.00 89.69 164 ALA A N 1
ATOM 1321 C CA . ALA A 1 164 ? 11.692 13.154 -11.362 1.00 89.69 164 ALA A CA 1
ATOM 1322 C C . ALA A 1 164 ? 12.920 12.561 -12.074 1.00 89.69 164 ALA A C 1
ATOM 1324 O O . ALA A 1 164 ? 13.675 13.297 -12.711 1.00 89.69 164 ALA A O 1
ATOM 1325 N N . GLU A 1 165 ? 13.083 11.237 -12.036 1.00 88.06 165 GLU A N 1
ATOM 1326 C CA . GLU A 1 165 ? 14.181 10.526 -12.696 1.00 88.06 165 GLU A CA 1
ATOM 1327 C C . GLU A 1 165 ? 14.068 10.600 -14.228 1.00 88.06 165 GLU A C 1
ATOM 1329 O O . GLU A 1 165 ? 15.071 10.880 -14.892 1.00 88.06 165 GLU A O 1
ATOM 1334 N N . VAL A 1 166 ? 12.863 10.465 -14.807 1.00 85.31 166 VAL A N 1
ATOM 1335 C CA . VAL A 1 166 ? 12.681 10.667 -16.260 1.00 85.31 166 VAL A CA 1
ATOM 1336 C C . VAL A 1 166 ? 12.999 12.111 -16.654 1.00 85.31 166 VAL A C 1
ATOM 1338 O O . VAL A 1 166 ? 13.751 12.334 -17.602 1.00 85.31 166 VAL A O 1
ATOM 1341 N N . LYS A 1 167 ? 12.483 13.106 -15.920 1.00 83.94 167 LYS A N 1
ATOM 1342 C CA . LYS A 1 167 ? 12.768 14.526 -16.193 1.00 83.94 167 LYS A CA 1
ATOM 1343 C C . LYS A 1 167 ? 14.262 14.825 -16.112 1.00 83.94 167 LYS A C 1
ATOM 1345 O O . LYS A 1 167 ? 14.783 15.502 -16.991 1.00 83.94 167 LYS A O 1
ATOM 1350 N N . SER A 1 168 ? 14.956 14.296 -15.105 1.00 84.19 168 SER A N 1
ATOM 1351 C CA . SER A 1 168 ? 16.405 14.460 -14.976 1.00 84.19 168 SER A CA 1
ATOM 1352 C C . SER A 1 168 ? 17.145 13.872 -16.177 1.00 84.19 168 SER A C 1
ATOM 1354 O O . SER A 1 168 ? 18.036 14.523 -16.714 1.00 84.19 168 SER A O 1
ATOM 1356 N N . ALA A 1 169 ? 16.764 12.674 -16.629 1.00 81.56 169 ALA A N 1
ATOM 1357 C CA . ALA A 1 169 ? 17.377 12.045 -17.795 1.00 81.56 169 ALA A CA 1
ATOM 1358 C C . ALA A 1 169 ? 17.141 12.842 -19.087 1.00 81.56 169 ALA A C 1
ATOM 1360 O O . ALA A 1 169 ? 18.062 12.998 -19.889 1.00 81.56 169 ALA A O 1
ATOM 1361 N N . LEU A 1 170 ? 15.933 13.385 -19.272 1.00 78.81 170 LEU A N 1
ATOM 1362 C CA . LEU A 1 170 ? 15.609 14.250 -20.407 1.00 78.81 170 LEU A CA 1
ATOM 1363 C C . LEU A 1 170 ? 16.421 15.547 -20.382 1.00 78.81 170 LEU A C 1
ATOM 1365 O O . LEU A 1 170 ? 16.967 15.930 -21.412 1.00 78.81 170 LEU A O 1
ATOM 1369 N N . VAL A 1 171 ? 16.551 16.194 -19.219 1.00 79.94 171 VAL A N 1
ATOM 1370 C CA . VAL A 1 171 ? 17.366 17.409 -19.066 1.00 79.94 171 VAL A CA 1
ATOM 1371 C C . VAL A 1 171 ? 18.825 17.129 -19.416 1.00 79.94 171 VAL A C 1
ATOM 1373 O O . VAL A 1 171 ? 19.393 17.861 -20.218 1.00 79.94 171 VAL A O 1
ATOM 1376 N N . THR A 1 172 ? 19.418 16.049 -18.894 1.00 78.06 172 THR A N 1
ATOM 1377 C CA . THR A 1 172 ? 20.797 15.663 -19.240 1.00 78.06 172 THR A CA 1
ATOM 1378 C C . THR A 1 172 ? 20.961 15.451 -20.743 1.00 78.06 172 THR A C 1
ATOM 1380 O O . THR A 1 172 ? 21.923 15.939 -21.329 1.00 78.06 172 THR A O 1
ATOM 1383 N N . LEU A 1 173 ? 20.002 14.782 -21.388 1.00 72.06 173 LEU A N 1
ATOM 1384 C CA . LEU A 1 173 ? 20.041 14.546 -22.828 1.00 72.06 173 LEU A CA 1
ATOM 1385 C C . LEU A 1 173 ? 19.925 15.855 -23.626 1.00 72.06 173 LEU A C 1
ATOM 1387 O O . LEU A 1 173 ? 20.687 16.070 -24.561 1.00 72.06 173 LEU A O 1
ATOM 1391 N N . ILE A 1 174 ? 19.017 16.758 -23.255 1.00 72.19 174 ILE A N 1
ATOM 1392 C CA . ILE A 1 174 ? 18.870 18.055 -23.931 1.00 72.19 174 ILE A CA 1
ATOM 1393 C C . ILE A 1 174 ? 20.142 18.893 -23.756 1.00 72.19 174 ILE A C 1
ATOM 1395 O O . ILE A 1 174 ? 20.653 19.420 -24.740 1.00 72.19 174 ILE A O 1
ATOM 1399 N N . SER A 1 175 ? 20.695 18.964 -22.540 1.00 72.31 175 SER A N 1
ATOM 1400 C CA . SER A 1 175 ? 21.920 19.721 -22.253 1.00 72.31 175 SER A CA 1
ATOM 1401 C C . SER A 1 175 ? 23.157 19.196 -22.990 1.00 72.31 175 SER A C 1
ATOM 1403 O O . SER A 1 175 ? 24.066 19.972 -23.265 1.00 72.31 175 SER A O 1
ATOM 1405 N N . GLU A 1 176 ? 23.217 17.900 -23.310 1.00 69.81 176 GLU A N 1
ATOM 1406 C CA . GLU A 1 176 ? 24.333 17.314 -24.065 1.00 69.81 176 GLU A CA 1
ATOM 1407 C C . GLU A 1 176 ? 24.234 17.527 -25.585 1.00 69.81 176 GLU A C 1
ATOM 1409 O O . GLU A 1 176 ? 25.267 17.533 -26.257 1.00 69.81 176 GLU A O 1
ATOM 1414 N N . TYR A 1 177 ? 23.023 17.669 -26.144 1.00 62.88 177 TYR A N 1
ATOM 1415 C CA . TYR A 1 177 ? 22.810 17.553 -27.598 1.00 62.88 177 TYR A CA 1
ATOM 1416 C C . TYR A 1 177 ? 21.993 18.679 -28.247 1.00 62.88 177 TYR A C 1
ATOM 1418 O O . TYR A 1 177 ? 21.861 18.682 -29.472 1.00 62.88 177 TYR A O 1
ATOM 1426 N N . SER A 1 178 ? 21.447 19.628 -27.484 1.00 56.56 178 SER A N 1
ATOM 1427 C CA . SER A 1 178 ? 20.637 20.726 -28.018 1.00 56.56 178 SER A CA 1
ATOM 1428 C C . SER A 1 178 ? 21.232 22.089 -27.667 1.00 56.56 178 SER A C 1
ATOM 1430 O O . SER A 1 178 ? 21.264 22.479 -26.506 1.00 56.56 178 SER A O 1
ATOM 1432 N N . ASP A 1 179 ? 21.585 22.872 -28.692 1.00 56.69 179 ASP A N 1
ATOM 1433 C CA . ASP A 1 179 ? 21.869 24.313 -28.558 1.00 56.69 179 ASP A CA 1
ATOM 1434 C C . ASP A 1 179 ? 20.591 25.139 -28.276 1.00 56.69 179 ASP A C 1
ATOM 1436 O O . ASP A 1 179 ? 20.638 26.362 -28.133 1.00 56.69 179 ASP A O 1
ATOM 1440 N N . ARG A 1 180 ? 19.418 24.488 -28.247 1.00 55.38 180 ARG A N 1
ATOM 1441 C CA . ARG A 1 180 ? 18.118 25.094 -27.945 1.00 55.38 180 ARG A CA 1
ATOM 1442 C C . ARG A 1 180 ? 17.667 24.641 -26.559 1.00 55.38 180 ARG A C 1
ATOM 1444 O O . ARG A 1 180 ? 17.248 23.500 -26.383 1.00 55.38 180 ARG A O 1
ATOM 1451 N N . GLU A 1 181 ? 17.740 25.549 -25.592 1.00 53.19 181 GLU A N 1
ATOM 1452 C CA . GLU A 1 181 ? 17.461 25.302 -24.169 1.00 53.19 181 GLU A CA 1
ATOM 1453 C C . GLU A 1 181 ? 15.983 25.067 -23.795 1.00 53.19 181 GLU A C 1
ATOM 1455 O O . GLU A 1 181 ? 15.694 24.916 -22.613 1.00 53.19 181 GLU A O 1
ATOM 1460 N N . LEU A 1 182 ? 15.012 25.088 -24.714 1.00 53.78 182 LEU A N 1
ATOM 1461 C CA . LEU A 1 182 ? 13.714 25.644 -24.300 1.00 53.78 182 LEU A CA 1
ATOM 1462 C C . LEU A 1 182 ? 12.497 24.731 -24.150 1.00 53.78 182 LEU A C 1
ATOM 1464 O O . LEU A 1 182 ? 11.526 25.215 -23.578 1.00 53.78 182 LEU A O 1
ATOM 1468 N N . GLU A 1 183 ? 12.507 23.446 -24.512 1.00 56.53 183 GLU A N 1
ATOM 1469 C CA . GLU A 1 183 ? 11.304 22.614 -24.301 1.00 56.53 183 GLU A CA 1
ATOM 1470 C C . GLU A 1 183 ? 11.643 21.190 -23.840 1.00 56.53 183 GLU A C 1
ATOM 1472 O O . GLU A 1 183 ? 12.140 20.361 -24.599 1.00 56.53 183 GLU A O 1
ATOM 1477 N N . ILE A 1 184 ? 11.376 20.904 -22.558 1.00 58.62 184 ILE A N 1
ATOM 1478 C CA . ILE A 1 184 ? 11.403 19.538 -22.017 1.00 58.62 184 ILE A CA 1
ATOM 1479 C C . ILE A 1 184 ? 10.144 18.828 -22.538 1.00 58.62 184 ILE A C 1
ATOM 1481 O O . ILE A 1 184 ? 9.043 19.302 -22.241 1.00 58.62 184 ILE A O 1
ATOM 1485 N N . PRO A 1 185 ? 10.262 17.708 -23.276 1.00 61.97 185 PRO A N 1
ATOM 1486 C CA . PRO A 1 185 ? 9.102 17.019 -23.823 1.00 61.97 185 PRO A CA 1
ATOM 1487 C C . PRO A 1 185 ? 8.166 16.552 -22.703 1.00 61.97 185 PRO A C 1
ATOM 1489 O O . PRO A 1 185 ? 8.602 16.044 -21.664 1.00 61.97 185 PRO A O 1
ATOM 1492 N N . MET A 1 186 ? 6.863 16.744 -22.912 1.00 59.19 186 MET A N 1
ATOM 1493 C CA . MET A 1 186 ? 5.842 16.243 -22.000 1.00 59.19 186 MET A CA 1
ATOM 1494 C C . MET A 1 186 ? 5.722 14.726 -22.145 1.00 59.19 186 MET A C 1
ATOM 1496 O O . MET A 1 186 ? 5.414 14.230 -23.222 1.00 59.19 186 MET A O 1
ATOM 1500 N N . ILE A 1 187 ? 5.951 14.002 -21.049 1.00 63.22 187 ILE A N 1
ATOM 1501 C CA . ILE A 1 187 ? 5.785 12.545 -20.992 1.00 63.22 187 ILE A CA 1
ATOM 1502 C C . ILE A 1 187 ? 4.294 12.242 -20.870 1.00 63.22 187 ILE A C 1
ATOM 1504 O O . ILE A 1 187 ? 3.647 12.677 -19.909 1.00 63.22 187 ILE A O 1
ATOM 1508 N N . ASN A 1 188 ? 3.754 11.487 -21.822 1.00 64.44 188 ASN A N 1
ATOM 1509 C CA . ASN A 1 188 ? 2.357 11.064 -21.789 1.00 64.44 188 ASN A CA 1
ATOM 1510 C C . ASN A 1 188 ? 2.175 9.858 -20.856 1.00 64.44 188 ASN A C 1
ATOM 1512 O O . ASN A 1 188 ? 3.064 9.023 -20.710 1.00 64.44 188 ASN A O 1
ATOM 1516 N N . ASN A 1 189 ? 0.991 9.717 -20.248 1.00 63.34 189 ASN A N 1
ATOM 1517 C CA . ASN A 1 189 ? 0.693 8.602 -19.331 1.00 63.34 189 ASN A CA 1
ATOM 1518 C C . ASN A 1 189 ? 0.847 7.209 -19.980 1.00 63.34 189 ASN A C 1
ATOM 1520 O O . ASN A 1 189 ? 1.105 6.239 -19.274 1.00 63.34 189 ASN A O 1
ATOM 1524 N N . GLU A 1 190 ? 0.721 7.102 -21.305 1.00 65.19 190 GLU A N 1
ATOM 1525 C CA . GLU A 1 190 ? 0.927 5.852 -22.054 1.00 65.19 190 GLU A CA 1
ATOM 1526 C C . GLU A 1 190 ? 2.398 5.397 -22.038 1.00 65.19 190 GLU A C 1
ATOM 1528 O O . GLU A 1 190 ? 2.688 4.203 -22.031 1.00 65.19 190 GLU A O 1
ATOM 1533 N N . GLU A 1 191 ? 3.337 6.338 -21.933 1.00 69.81 191 GLU A N 1
ATOM 1534 C CA . GLU A 1 191 ? 4.777 6.063 -21.864 1.00 69.81 191 GLU A CA 1
ATOM 1535 C C . GLU A 1 191 ? 5.222 5.655 -20.449 1.00 69.81 191 GLU A C 1
ATOM 1537 O O . GLU A 1 191 ? 6.289 5.068 -20.265 1.00 69.81 191 GLU A O 1
ATOM 1542 N N . VAL A 1 192 ? 4.389 5.927 -19.438 1.00 76.25 192 VAL A N 1
ATOM 1543 C CA . VAL A 1 192 ? 4.673 5.636 -18.023 1.00 76.25 192 VAL A CA 1
ATOM 1544 C C . VAL A 1 192 ? 4.520 4.152 -17.719 1.00 76.25 192 VAL A C 1
ATOM 1546 O O . VAL A 1 192 ? 5.254 3.621 -16.893 1.00 76.25 192 VAL A O 1
ATOM 1549 N N . VAL A 1 193 ? 3.599 3.465 -18.392 1.00 81.94 193 VAL A N 1
ATOM 1550 C CA . VAL A 1 193 ? 3.302 2.039 -18.191 1.00 81.94 193 VAL A CA 1
ATOM 1551 C C . VAL A 1 193 ? 4.550 1.142 -18.306 1.00 81.94 193 VAL A C 1
ATOM 1553 O O . VAL A 1 193 ? 4.854 0.438 -17.337 1.00 81.94 193 VAL A O 1
ATOM 1556 N N . PRO A 1 194 ? 5.337 1.174 -19.403 1.00 81.81 194 PRO A N 1
ATOM 1557 C CA . PRO A 1 194 ? 6.541 0.345 -19.515 1.00 81.81 194 PRO A CA 1
ATOM 1558 C C . PRO A 1 194 ? 7.640 0.735 -18.512 1.00 81.81 194 PRO A C 1
ATOM 1560 O O . PRO A 1 194 ? 8.400 -0.128 -18.067 1.00 81.81 194 PRO A O 1
ATOM 1563 N N . ILE A 1 195 ? 7.718 2.011 -18.121 1.00 86.12 195 ILE A N 1
ATOM 1564 C CA . ILE A 1 195 ? 8.669 2.491 -17.107 1.00 86.12 195 ILE A CA 1
ATOM 1565 C C . ILE A 1 195 ? 8.269 1.974 -15.719 1.00 86.12 195 ILE A C 1
ATOM 1567 O O . ILE A 1 195 ? 9.089 1.427 -14.986 1.00 86.12 195 ILE A O 1
ATOM 1571 N N . LEU A 1 196 ? 6.989 2.076 -15.373 1.00 90.19 196 LEU A N 1
ATOM 1572 C CA . LEU A 1 196 ? 6.447 1.581 -14.114 1.00 90.19 196 LEU A CA 1
ATOM 1573 C C . LEU A 1 196 ? 6.573 0.054 -14.014 1.00 90.19 196 LEU A C 1
ATOM 1575 O O . LEU A 1 196 ? 6.863 -0.470 -12.940 1.00 90.19 196 LEU A O 1
ATOM 1579 N N . MET A 1 197 ? 6.440 -0.659 -15.137 1.00 90.75 197 MET A N 1
ATOM 1580 C CA . MET A 1 197 ? 6.712 -2.095 -15.220 1.00 90.75 197 MET A CA 1
ATOM 1581 C C . MET A 1 197 ? 8.178 -2.418 -14.900 1.00 90.75 197 MET A C 1
ATOM 1583 O O . MET A 1 197 ? 8.452 -3.346 -14.139 1.00 90.75 197 MET A O 1
ATOM 1587 N N . ASP A 1 198 ? 9.129 -1.641 -15.434 1.00 88.00 198 ASP A N 1
ATOM 1588 C CA . ASP A 1 198 ? 10.556 -1.776 -15.115 1.00 88.00 198 ASP A CA 1
ATOM 1589 C C . ASP A 1 198 ? 10.834 -1.593 -13.618 1.00 88.00 198 ASP A C 1
ATOM 1591 O O . ASP A 1 198 ? 11.529 -2.424 -13.025 1.00 88.00 198 ASP A O 1
ATOM 1595 N N . VAL A 1 199 ? 10.253 -0.555 -13.010 1.00 92.50 199 VAL A N 1
ATOM 1596 C CA . VAL A 1 199 ? 10.371 -0.281 -11.572 1.00 92.50 199 VAL A CA 1
ATOM 1597 C C . VAL A 1 199 ? 9.793 -1.437 -10.752 1.00 92.50 199 VAL A C 1
ATOM 1599 O O . VAL A 1 199 ? 10.494 -1.987 -9.907 1.00 92.50 199 VAL A O 1
ATOM 1602 N N . LEU A 1 200 ? 8.573 -1.893 -11.057 1.00 93.94 200 LEU A N 1
ATOM 1603 C CA . LEU A 1 200 ? 7.917 -3.016 -10.370 1.00 93.94 200 LEU A CA 1
ATOM 1604 C C . LEU A 1 200 ? 8.756 -4.301 -10.387 1.00 93.94 200 LEU A C 1
ATOM 1606 O O . LEU A 1 200 ? 8.932 -4.958 -9.354 1.00 93.94 200 LEU A O 1
ATOM 1610 N N . ILE A 1 201 ? 9.310 -4.644 -11.553 1.00 91.50 201 ILE A N 1
ATOM 1611 C CA . ILE A 1 201 ? 10.181 -5.812 -11.718 1.00 91.50 201 ILE A CA 1
ATOM 1612 C C . ILE A 1 201 ? 11.433 -5.667 -10.841 1.00 91.50 201 ILE A C 1
ATOM 1614 O O . ILE A 1 201 ? 11.788 -6.588 -10.100 1.00 91.50 201 ILE A O 1
ATOM 1618 N N . LYS A 1 202 ? 12.094 -4.504 -10.891 1.00 91.00 202 LYS A N 1
ATOM 1619 C CA . LYS A 1 202 ? 13.340 -4.240 -10.156 1.00 91.00 202 LYS A CA 1
ATOM 1620 C C . LYS A 1 202 ? 13.147 -4.153 -8.640 1.00 91.00 202 LYS A C 1
ATOM 1622 O O . LYS A 1 202 ? 14.056 -4.552 -7.914 1.00 91.00 202 LYS A O 1
ATOM 1627 N N . SER A 1 203 ? 11.981 -3.713 -8.167 1.00 94.25 203 SER A N 1
ATOM 1628 C CA . SER A 1 203 ? 11.654 -3.626 -6.736 1.00 94.25 203 SER A CA 1
ATOM 1629 C C . SER A 1 203 ? 11.420 -4.977 -6.066 1.00 94.25 203 SER A C 1
ATOM 1631 O O . SER A 1 203 ? 11.422 -5.038 -4.842 1.00 94.25 203 SER A O 1
ATOM 1633 N N . LYS A 1 204 ? 11.254 -6.068 -6.834 1.00 92.25 204 LYS A N 1
ATOM 1634 C CA . LYS A 1 204 ? 11.148 -7.449 -6.316 1.00 92.25 204 LYS A CA 1
ATOM 1635 C C . LYS A 1 204 ? 10.105 -7.619 -5.201 1.00 92.25 204 LYS A C 1
ATOM 1637 O O . LYS A 1 204 ? 10.343 -8.339 -4.234 1.00 92.25 204 LYS A O 1
ATOM 1642 N N . LEU A 1 205 ? 8.950 -6.977 -5.365 1.00 95.31 205 LEU A N 1
ATOM 1643 C CA . LEU A 1 205 ? 7.847 -7.055 -4.407 1.00 95.31 205 LEU A CA 1
ATOM 1644 C C . LEU A 1 205 ? 7.435 -8.507 -4.142 1.00 95.31 205 LEU A C 1
ATOM 1646 O O . LEU A 1 205 ? 7.335 -9.304 -5.081 1.00 95.31 205 LEU A O 1
ATOM 1650 N N . LEU A 1 206 ? 7.191 -8.830 -2.870 1.00 93.50 206 LEU A N 1
ATOM 1651 C CA . LEU A 1 206 ? 6.751 -10.161 -2.452 1.00 93.50 206 LEU A CA 1
ATOM 1652 C C . LEU A 1 206 ? 5.233 -10.292 -2.546 1.00 93.50 206 LEU A C 1
ATOM 1654 O O . LEU A 1 206 ? 4.752 -11.280 -3.094 1.00 93.50 206 LEU A O 1
ATOM 1658 N N . HIS A 1 207 ? 4.500 -9.283 -2.064 1.00 97.12 207 HIS A N 1
ATOM 1659 C CA . HIS A 1 207 ? 3.043 -9.352 -1.909 1.00 97.12 207 HIS A CA 1
ATOM 1660 C C . HIS A 1 207 ? 2.277 -8.244 -2.653 1.00 97.12 207 HIS A C 1
ATOM 1662 O O . HIS A 1 207 ? 1.421 -7.578 -2.060 1.00 97.12 207 HIS A O 1
ATOM 1668 N N . PRO A 1 208 ? 2.583 -7.927 -3.926 1.00 96.81 208 PRO A N 1
ATOM 1669 C CA . PRO A 1 208 ? 2.005 -6.749 -4.564 1.00 96.81 208 PRO A CA 1
ATOM 1670 C C . PRO A 1 208 ? 0.475 -6.801 -4.651 1.00 96.81 208 PRO A C 1
ATOM 1672 O O . PRO A 1 208 ? -0.174 -5.811 -4.332 1.00 96.81 208 PRO A O 1
ATOM 1675 N N . CYS A 1 209 ? -0.128 -7.935 -5.006 1.00 97.75 209 CYS A N 1
ATOM 1676 C CA . CYS A 1 209 ? -1.579 -8.059 -5.160 1.00 97.75 209 CYS A CA 1
ATOM 1677 C C . CYS A 1 209 ? -2.282 -7.928 -3.813 1.00 97.75 209 CYS A C 1
ATOM 1679 O O . CYS A 1 209 ? -3.251 -7.174 -3.701 1.00 97.75 209 CYS A O 1
ATOM 1681 N N . SER A 1 210 ? -1.737 -8.578 -2.782 1.00 98.44 210 SER A N 1
ATOM 1682 C CA . SER A 1 210 ? -2.199 -8.419 -1.404 1.00 98.44 210 SER A CA 1
ATOM 1683 C C . SER A 1 210 ? -2.161 -6.959 -0.947 1.00 98.44 210 SER A C 1
ATOM 1685 O O . SER A 1 210 ? -3.135 -6.458 -0.386 1.00 98.44 210 SER A O 1
ATOM 1687 N N . ASN A 1 211 ? -1.067 -6.239 -1.216 1.00 98.44 211 ASN A N 1
ATOM 1688 C CA . ASN A 1 211 ? -0.945 -4.826 -0.853 1.00 98.44 211 ASN A CA 1
ATOM 1689 C C . ASN A 1 211 ? -1.950 -3.942 -1.590 1.00 98.44 211 ASN A C 1
ATOM 1691 O O . ASN A 1 211 ? -2.589 -3.096 -0.959 1.00 98.44 211 ASN A O 1
ATOM 1695 N N . LEU A 1 212 ? -2.099 -4.120 -2.908 1.00 98.25 212 LEU A N 1
ATOM 1696 C CA . LEU A 1 212 ? -3.055 -3.343 -3.703 1.00 98.25 212 LEU A CA 1
ATOM 1697 C C . LEU A 1 212 ? -4.489 -3.588 -3.221 1.00 98.25 212 LEU A C 1
ATOM 1699 O O . LEU A 1 212 ? -5.247 -2.633 -3.032 1.00 98.25 212 LEU A O 1
ATOM 1703 N N . PHE A 1 213 ? -4.842 -4.840 -2.925 1.00 98.38 213 PHE A N 1
ATOM 1704 C CA . PHE A 1 213 ? -6.134 -5.175 -2.336 1.00 98.38 213 PHE A CA 1
ATOM 1705 C C . PHE A 1 213 ? -6.327 -4.544 -0.952 1.00 98.38 213 PHE A C 1
ATOM 1707 O O . PHE A 1 213 ? -7.360 -3.920 -0.701 1.00 98.38 213 PHE A O 1
ATOM 1714 N N . TYR A 1 214 ? -5.335 -4.653 -0.065 1.00 98.50 214 TYR A N 1
ATOM 1715 C CA . TYR A 1 214 ? -5.394 -4.080 1.280 1.00 98.50 214 TYR A CA 1
ATOM 1716 C C . TYR A 1 214 ? -5.620 -2.561 1.232 1.00 98.50 214 TYR A C 1
ATOM 1718 O O . TYR A 1 214 ? -6.501 -2.039 1.918 1.00 98.50 214 TYR A O 1
ATOM 1726 N N . MET A 1 215 ? -4.906 -1.853 0.349 1.00 98.44 215 MET A N 1
ATOM 1727 C CA . MET A 1 215 ? -5.113 -0.421 0.108 1.00 98.44 215 MET A CA 1
ATOM 1728 C C . MET A 1 215 ? -6.518 -0.104 -0.411 1.00 98.44 215 MET A C 1
ATOM 1730 O O . MET A 1 215 ? -7.124 0.872 0.030 1.00 98.44 215 MET A O 1
ATOM 1734 N N . LYS A 1 216 ? -7.061 -0.920 -1.321 1.00 97.94 216 LYS A N 1
ATOM 1735 C CA . LYS A 1 216 ? -8.418 -0.732 -1.851 1.00 97.94 216 LYS A CA 1
ATOM 1736 C C . LYS A 1 216 ? -9.494 -0.903 -0.796 1.00 97.94 216 LYS A C 1
ATOM 1738 O O . LYS A 1 216 ? -10.401 -0.077 -0.725 1.00 97.94 216 LYS A O 1
ATOM 1743 N N . LEU A 1 217 ? -9.414 -1.984 -0.028 1.00 98.00 217 LEU A N 1
ATOM 1744 C CA . LEU A 1 217 ? -10.455 -2.352 0.919 1.00 98.00 217 LEU A CA 1
ATOM 1745 C C . LEU A 1 217 ? -10.432 -1.429 2.138 1.00 98.00 217 LEU A C 1
ATOM 1747 O O . LEU A 1 217 ? -11.407 -0.735 2.420 1.00 98.00 217 LEU A O 1
ATOM 1751 N N . PHE A 1 218 ? -9.285 -1.368 2.810 1.00 97.62 218 PHE A N 1
ATOM 1752 C CA . PHE A 1 218 ? -9.138 -0.671 4.083 1.00 97.62 218 PHE A CA 1
ATOM 1753 C C . PHE A 1 218 ? -8.792 0.819 3.920 1.00 97.62 218 PHE A C 1
ATOM 1755 O O . PHE A 1 218 ? -8.964 1.617 4.840 1.00 97.62 218 PHE A O 1
ATOM 1762 N N . GLY A 1 219 ? -8.332 1.231 2.734 1.00 96.06 219 GLY A N 1
ATOM 1763 C CA . GLY A 1 219 ? -8.101 2.631 2.361 1.00 96.06 219 GLY A CA 1
ATOM 1764 C C . GLY A 1 219 ? -9.245 3.265 1.561 1.00 96.06 219 GLY A C 1
ATOM 1765 O O . GLY A 1 219 ? -9.083 4.380 1.066 1.00 96.06 219 GLY A O 1
ATOM 1766 N N . ALA A 1 220 ? -10.401 2.601 1.425 1.00 95.88 220 ALA A N 1
ATOM 1767 C CA . ALA A 1 220 ? -11.493 3.030 0.545 1.00 95.88 220 ALA A CA 1
ATOM 1768 C C . ALA A 1 220 ? -11.923 4.495 0.748 1.00 95.88 220 ALA A C 1
ATOM 1770 O O . ALA A 1 220 ? -12.109 5.222 -0.228 1.00 95.88 220 ALA A O 1
ATOM 1771 N N . LYS A 1 221 ? -12.038 4.957 2.001 1.00 92.62 221 LYS A N 1
ATOM 1772 C CA . LYS A 1 221 ? -12.427 6.343 2.316 1.00 92.62 221 LYS A CA 1
ATOM 1773 C C . LYS A 1 221 ? -11.355 7.368 1.917 1.00 92.62 221 LYS A C 1
ATOM 1775 O O . LYS A 1 221 ? -11.701 8.395 1.342 1.00 92.62 221 LYS A O 1
ATOM 1780 N N . ILE A 1 222 ? -10.073 7.054 2.128 1.00 92.75 222 ILE A N 1
ATOM 1781 C CA . ILE A 1 222 ? -8.942 7.892 1.678 1.00 92.75 222 ILE A CA 1
ATOM 1782 C C . ILE A 1 222 ? -8.970 7.994 0.152 1.00 92.75 222 ILE A C 1
ATOM 1784 O O . ILE A 1 222 ? -8.912 9.080 -0.415 1.00 92.75 222 ILE A O 1
ATOM 1788 N N . LEU A 1 223 ? -9.146 6.855 -0.522 1.00 95.06 223 LEU A N 1
ATOM 1789 C CA . LEU A 1 223 ? -9.244 6.807 -1.974 1.00 95.06 223 LEU A CA 1
ATOM 1790 C C . LEU A 1 223 ? -10.441 7.606 -2.482 1.00 95.06 223 LEU A C 1
ATOM 1792 O O . LEU A 1 223 ? -10.310 8.293 -3.482 1.00 95.06 223 LEU A O 1
ATOM 1796 N N . GLN A 1 224 ? -11.612 7.538 -1.836 1.00 94.25 224 GLN A N 1
ATOM 1797 C CA . GLN A 1 224 ? -12.789 8.345 -2.190 1.00 94.25 224 GLN A CA 1
ATOM 1798 C C . GLN A 1 224 ? -12.488 9.844 -2.200 1.00 94.25 224 GLN A C 1
ATOM 1800 O O . GLN A 1 224 ? -12.945 10.518 -3.121 1.00 94.25 224 GLN A O 1
ATOM 1805 N N . GLN A 1 225 ? -11.686 10.323 -1.255 1.00 92.31 225 GLN A N 1
ATOM 1806 C CA . GLN A 1 225 ? -11.351 11.737 -1.102 1.00 92.31 225 GLN A CA 1
ATOM 1807 C C . GLN A 1 225 ? -10.196 12.191 -2.005 1.00 92.31 225 GLN A C 1
ATOM 1809 O O . GLN A 1 225 ? -10.152 13.358 -2.385 1.00 92.31 225 GLN A O 1
ATOM 1814 N N . ASP A 1 226 ? -9.299 11.282 -2.392 1.00 92.88 226 ASP A N 1
ATOM 1815 C CA . ASP A 1 226 ? -8.093 11.602 -3.156 1.00 92.88 226 ASP A CA 1
ATOM 1816 C C . ASP A 1 226 ? -8.080 10.909 -4.530 1.00 92.88 226 ASP A C 1
ATOM 1818 O O . ASP A 1 226 ? -7.743 9.729 -4.689 1.00 92.88 226 ASP A O 1
ATOM 1822 N N . GLN A 1 227 ? -8.455 11.675 -5.558 1.00 94.50 227 GLN A N 1
ATOM 1823 C CA . GLN A 1 227 ? -8.505 11.189 -6.936 1.00 94.50 227 GLN A CA 1
ATOM 1824 C C . GLN A 1 227 ? -7.118 10.848 -7.498 1.00 94.50 227 GLN A C 1
ATOM 1826 O O . GLN A 1 227 ? -7.016 9.928 -8.314 1.00 94.50 227 GLN A O 1
ATOM 1831 N N . GLN A 1 228 ? -6.065 11.548 -7.067 1.00 93.38 228 GLN A N 1
ATOM 1832 C CA . GLN A 1 228 ? -4.702 11.293 -7.526 1.00 93.38 228 GLN A CA 1
ATOM 1833 C C . GLN A 1 228 ? -4.211 9.949 -6.988 1.00 93.38 228 GLN A C 1
ATOM 1835 O O . GLN A 1 228 ? -3.824 9.095 -7.787 1.00 93.38 228 GLN A O 1
ATOM 1840 N N . LYS A 1 229 ? -4.340 9.701 -5.675 1.00 95.56 229 LYS A N 1
ATOM 1841 C CA . LYS A 1 229 ? -4.028 8.394 -5.062 1.00 95.56 229 LYS A CA 1
ATOM 1842 C C . LYS A 1 229 ? -4.777 7.260 -5.753 1.00 95.56 229 LYS A C 1
ATOM 1844 O O . LYS A 1 229 ? -4.198 6.219 -6.059 1.00 95.56 229 LYS A O 1
ATOM 1849 N N . ARG A 1 230 ? -6.063 7.470 -6.054 1.00 96.44 230 ARG A N 1
ATOM 1850 C CA . ARG A 1 230 ? -6.888 6.486 -6.766 1.00 96.44 230 ARG A CA 1
ATOM 1851 C C . ARG A 1 230 ? -6.380 6.202 -8.179 1.00 96.44 230 ARG A C 1
ATOM 1853 O O . ARG A 1 230 ? -6.404 5.050 -8.605 1.00 96.44 230 ARG A O 1
ATOM 1860 N N . SER A 1 231 ? -5.961 7.233 -8.909 1.00 94.50 231 SER A N 1
ATOM 1861 C CA . SER A 1 231 ? -5.406 7.082 -10.256 1.00 94.50 231 SER A CA 1
ATOM 1862 C C . SER A 1 231 ? -4.075 6.340 -10.227 1.00 94.50 231 SER A C 1
ATOM 1864 O O . SER A 1 231 ? -3.898 5.399 -10.991 1.00 94.50 231 SER A O 1
ATOM 1866 N N . ILE A 1 232 ? -3.179 6.713 -9.310 1.00 95.50 232 ILE A N 1
ATOM 1867 C CA . ILE A 1 232 ? -1.869 6.074 -9.144 1.00 95.50 232 ILE A CA 1
ATOM 1868 C C . ILE A 1 232 ? -2.049 4.597 -8.796 1.00 95.50 232 ILE A C 1
ATOM 1870 O O . ILE A 1 232 ? -1.495 3.745 -9.482 1.00 95.50 232 ILE A O 1
ATOM 1874 N N . LEU A 1 233 ? -2.898 4.274 -7.813 1.00 97.25 233 LEU A N 1
ATOM 1875 C CA . LEU A 1 233 ? -3.208 2.889 -7.453 1.00 97.25 233 LEU A CA 1
ATOM 1876 C C . LEU A 1 233 ? -3.663 2.070 -8.673 1.00 97.25 233 LEU A C 1
ATOM 1878 O O . LEU A 1 233 ? -3.165 0.970 -8.889 1.00 97.25 233 LEU A O 1
ATOM 1882 N N . ARG A 1 234 ? -4.556 2.623 -9.506 1.00 95.69 234 ARG A N 1
ATOM 1883 C CA . ARG A 1 234 ? -5.005 1.963 -10.743 1.00 95.69 234 ARG A CA 1
ATOM 1884 C C . ARG A 1 234 ? -3.872 1.754 -11.743 1.00 95.69 234 ARG A C 1
ATOM 1886 O O . ARG A 1 234 ? -3.855 0.711 -12.382 1.00 95.69 234 ARG A O 1
ATOM 1893 N N . SER A 1 235 ? -2.931 2.688 -11.874 1.00 94.31 235 SER A N 1
ATOM 1894 C CA . SER A 1 235 ? -1.767 2.510 -12.754 1.00 94.31 235 SER A CA 1
ATOM 1895 C C . SER A 1 235 ? -0.937 1.289 -12.350 1.00 94.31 235 SER A C 1
ATOM 1897 O O . SER A 1 235 ? -0.591 0.480 -13.208 1.00 94.31 235 SER A O 1
ATOM 1899 N N . PHE A 1 236 ? -0.686 1.096 -11.050 1.00 96.56 236 PHE A N 1
ATOM 1900 C CA . PHE A 1 236 ? 0.007 -0.100 -10.552 1.00 96.56 236 PHE A CA 1
ATOM 1901 C C . PHE A 1 236 ? -0.771 -1.390 -10.858 1.00 96.56 236 PHE A C 1
ATOM 1903 O O . PHE A 1 236 ? -0.181 -2.385 -11.277 1.00 96.56 236 PHE A O 1
ATOM 1910 N N . GLU A 1 237 ? -2.097 -1.377 -10.713 1.00 95.94 237 GLU A N 1
ATOM 1911 C CA . GLU A 1 237 ? -2.941 -2.534 -11.043 1.00 95.94 237 GLU A CA 1
ATOM 1912 C C . GLU A 1 237 ? -2.936 -2.874 -12.527 1.00 95.94 237 GLU A C 1
ATOM 1914 O O . GLU A 1 237 ? -2.841 -4.048 -12.891 1.00 95.94 237 GLU A O 1
ATOM 1919 N N . THR A 1 238 ? -3.036 -1.856 -13.380 1.00 93.44 238 THR A N 1
ATOM 1920 C CA . THR A 1 238 ? -2.961 -2.013 -14.832 1.00 93.44 238 THR A CA 1
ATOM 1921 C C . THR A 1 238 ? -1.650 -2.684 -15.213 1.00 93.44 238 THR A C 1
ATOM 1923 O O . THR A 1 238 ? -1.676 -3.711 -15.884 1.00 93.44 238 THR A O 1
ATOM 1926 N N . VAL A 1 239 ? -0.519 -2.193 -14.698 1.00 91.81 239 VAL A N 1
ATOM 1927 C CA . VAL A 1 239 ? 0.799 -2.756 -15.017 1.00 91.81 239 VAL A CA 1
ATOM 1928 C C . VAL A 1 239 ? 0.942 -4.204 -14.540 1.00 91.81 239 VAL A C 1
ATOM 1930 O O . VAL A 1 239 ? 1.424 -5.047 -15.295 1.00 91.81 239 VAL A O 1
ATOM 1933 N N . ILE A 1 240 ? 0.487 -4.545 -13.329 1.00 94.00 240 ILE A N 1
ATOM 1934 C CA . ILE A 1 240 ? 0.527 -5.939 -12.846 1.00 94.00 240 ILE A CA 1
ATOM 1935 C C . ILE A 1 240 ? -0.317 -6.859 -13.739 1.00 94.00 240 ILE A C 1
ATOM 1937 O O . ILE A 1 240 ? 0.103 -7.974 -14.065 1.00 94.00 240 ILE A O 1
ATOM 1941 N N . ASN A 1 241 ? -1.498 -6.406 -14.161 1.00 92.00 241 ASN A N 1
ATOM 1942 C CA . ASN A 1 241 ? -2.356 -7.178 -15.056 1.00 92.00 241 ASN A CA 1
ATOM 1943 C C . ASN A 1 241 ? -1.744 -7.327 -16.455 1.00 92.00 241 ASN A C 1
ATOM 1945 O O . ASN A 1 241 ? -1.804 -8.410 -17.037 1.00 92.00 241 ASN A O 1
ATOM 1949 N N . GLU A 1 242 ? -1.103 -6.286 -16.978 1.00 89.12 242 GLU A N 1
ATOM 1950 C CA . GLU A 1 242 ? -0.363 -6.359 -18.237 1.00 89.12 242 GLU A CA 1
ATOM 1951 C C . GLU A 1 242 ? 0.803 -7.344 -18.158 1.00 89.12 242 GLU A C 1
ATOM 1953 O O . GLU A 1 242 ? 0.930 -8.195 -19.036 1.00 89.12 242 GLU A O 1
ATOM 1958 N N . MET A 1 243 ? 1.590 -7.325 -17.077 1.00 88.69 243 MET A N 1
ATOM 1959 C CA . MET A 1 243 ? 2.666 -8.300 -16.852 1.00 88.69 243 MET A CA 1
ATOM 1960 C C . MET A 1 243 ? 2.153 -9.748 -16.900 1.00 88.69 243 MET A C 1
ATOM 1962 O O . MET A 1 243 ? 2.805 -10.626 -17.471 1.00 88.69 243 MET A O 1
ATOM 1966 N N . ARG A 1 244 ? 0.966 -10.010 -16.336 1.00 88.62 244 ARG A N 1
ATOM 1967 C CA . ARG A 1 244 ? 0.308 -11.326 -16.408 1.00 88.62 244 ARG A CA 1
ATOM 1968 C C . ARG A 1 244 ? -0.124 -11.680 -17.826 1.00 88.62 244 ARG A C 1
ATOM 1970 O O . ARG A 1 244 ? 0.081 -12.812 -18.263 1.00 88.62 244 ARG A O 1
ATOM 1977 N N . ASN A 1 245 ? -0.710 -10.729 -18.545 1.00 86.94 245 ASN A N 1
ATOM 1978 C CA . ASN A 1 245 ? -1.189 -10.942 -19.910 1.00 86.94 245 ASN A CA 1
ATOM 1979 C C . ASN A 1 245 ? -0.036 -11.201 -20.887 1.00 86.94 245 ASN A C 1
ATOM 1981 O O . ASN A 1 245 ? -0.128 -12.122 -21.697 1.00 86.94 245 ASN A O 1
ATOM 1985 N N . LEU A 1 246 ? 1.075 -10.467 -20.761 1.00 82.88 246 LEU A N 1
ATOM 1986 C CA . LEU A 1 246 ? 2.280 -10.676 -21.568 1.00 82.88 246 LEU A CA 1
ATOM 1987 C C . LEU A 1 246 ? 2.785 -12.119 -21.455 1.00 82.88 246 LEU A C 1
ATOM 1989 O O . LEU A 1 246 ? 3.016 -12.782 -22.464 1.00 82.88 246 LEU A O 1
ATOM 1993 N N . ARG A 1 247 ? 2.840 -12.659 -20.234 1.00 79.38 247 ARG A N 1
ATOM 1994 C CA . ARG A 1 247 ? 3.256 -14.047 -20.014 1.00 79.38 247 ARG A CA 1
ATOM 1995 C C . ARG A 1 247 ? 2.302 -15.078 -20.622 1.00 79.38 247 ARG A C 1
ATOM 1997 O O . ARG A 1 247 ? 2.753 -16.105 -21.139 1.00 79.38 247 ARG A O 1
ATOM 2004 N N . LYS A 1 248 ? 0.990 -14.848 -20.526 1.00 79.12 248 LYS A N 1
ATOM 2005 C CA . LYS A 1 248 ? -0.016 -15.751 -21.112 1.00 79.12 248 LYS A CA 1
ATOM 2006 C C . LYS A 1 248 ? 0.137 -15.822 -22.630 1.00 79.12 248 LYS A C 1
ATOM 2008 O O . LYS A 1 248 ? 0.100 -16.916 -23.186 1.00 79.12 248 LYS A O 1
ATOM 2013 N N . ASN A 1 249 ? 0.393 -14.684 -23.270 1.00 74.50 249 ASN A N 1
ATOM 2014 C CA . ASN A 1 249 ? 0.576 -14.600 -24.717 1.00 74.50 249 ASN A CA 1
ATOM 2015 C C . ASN A 1 249 ? 1.867 -15.295 -25.184 1.00 74.50 249 ASN A C 1
ATOM 2017 O O . ASN A 1 249 ? 1.841 -16.016 -26.179 1.00 74.50 249 ASN A O 1
ATOM 2021 N N . GLU A 1 250 ? 2.973 -15.168 -24.443 1.00 66.62 250 GLU A N 1
ATOM 2022 C CA . GLU A 1 250 ? 4.209 -15.918 -24.731 1.00 66.62 250 GLU A CA 1
ATOM 2023 C C . GLU A 1 250 ? 4.007 -17.438 -24.607 1.00 66.62 250 GLU A C 1
ATOM 2025 O O . GLU A 1 250 ? 4.501 -18.205 -25.432 1.00 66.62 250 GLU A O 1
ATOM 2030 N N . SER A 1 251 ? 3.222 -17.875 -23.618 1.00 60.38 251 SER A N 1
ATOM 2031 C CA . SER A 1 251 ? 2.941 -19.299 -23.380 1.00 60.38 251 SER A CA 1
ATOM 2032 C C . SER A 1 251 ? 2.011 -19.923 -24.430 1.00 60.38 251 SER A C 1
ATOM 2034 O O . SER A 1 251 ? 2.009 -21.137 -24.575 1.00 60.38 251 SER A O 1
ATOM 2036 N N . MET A 1 252 ? 1.218 -19.125 -25.156 1.00 52.91 252 MET A N 1
ATOM 2037 C CA . MET A 1 252 ? 0.360 -19.619 -26.246 1.00 52.91 252 MET A CA 1
ATOM 2038 C C . MET A 1 252 ? 1.079 -19.701 -27.597 1.00 52.91 252 MET A C 1
ATOM 2040 O O . MET A 1 252 ? 0.660 -20.466 -28.463 1.00 52.91 252 MET A O 1
ATOM 2044 N N . ASN A 1 253 ? 2.174 -18.957 -27.765 1.00 52.97 253 ASN A N 1
ATOM 2045 C CA . ASN A 1 253 ? 2.984 -18.979 -28.985 1.00 52.97 253 ASN A CA 1
ATOM 2046 C C . ASN A 1 253 ? 4.139 -19.997 -28.921 1.00 52.97 253 ASN A C 1
ATOM 2048 O O . ASN A 1 253 ? 4.733 -20.316 -29.950 1.00 52.97 253 ASN A O 1
ATOM 2052 N N . GLY A 1 254 ? 4.442 -20.535 -27.734 1.00 48.69 254 GLY A N 1
ATOM 2053 C CA . GLY A 1 254 ? 5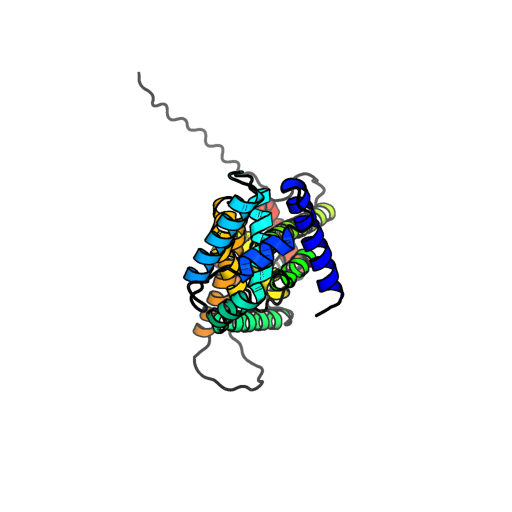.277 -21.720 -27.546 1.00 48.69 254 GLY A CA 1
ATOM 2054 C C . GLY A 1 254 ? 4.400 -22.963 -27.416 1.00 48.69 254 GLY A C 1
ATOM 2055 O O . GLY A 1 254 ? 3.575 -23.047 -26.514 1.00 48.69 254 GLY A O 1
ATOM 2056 N N . SER A 1 255 ? 4.555 -23.922 -28.325 1.00 39.66 255 SER A N 1
ATOM 2057 C CA . SER A 1 255 ? 3.845 -25.206 -28.320 1.00 39.66 255 SER A CA 1
ATOM 2058 C C . SER A 1 255 ? 3.803 -25.862 -26.934 1.00 39.66 255 SER A C 1
ATOM 2060 O O . SER A 1 255 ? 4.837 -26.021 -26.283 1.00 39.66 255 SER A O 1
ATOM 2062 N N . ALA A 1 256 ? 2.601 -26.275 -26.528 1.00 43.62 256 ALA A N 1
ATOM 2063 C CA . ALA A 1 256 ? 2.343 -27.112 -25.367 1.00 43.62 256 ALA A CA 1
ATOM 2064 C C . ALA A 1 256 ? 3.131 -28.426 -25.459 1.00 43.62 256 ALA A C 1
ATOM 2066 O O . ALA A 1 256 ? 2.870 -29.221 -26.354 1.00 43.62 256 ALA A O 1
ATOM 2067 N N . ASP A 1 257 ? 4.120 -28.587 -24.581 1.00 40.28 257 ASP A N 1
ATOM 2068 C CA . ASP A 1 257 ? 4.545 -29.835 -23.929 1.00 40.28 257 ASP A CA 1
ATOM 2069 C C . ASP A 1 257 ? 5.980 -29.654 -23.422 1.00 40.28 257 ASP A C 1
ATOM 2071 O O . ASP A 1 257 ? 6.940 -29.760 -24.177 1.00 40.28 257 ASP A O 1
ATOM 2075 N N . HIS A 1 258 ? 6.123 -29.330 -22.136 1.00 40.06 258 HIS A N 1
ATOM 2076 C CA . HIS A 1 258 ? 7.023 -30.036 -21.220 1.00 40.06 258 HIS A CA 1
ATOM 2077 C C . HIS A 1 258 ? 6.990 -29.370 -19.843 1.00 40.06 258 HIS A C 1
ATOM 2079 O O . HIS A 1 258 ? 7.687 -28.402 -19.548 1.00 40.06 258 HIS A O 1
ATOM 2085 N N . ASP A 1 259 ? 6.158 -29.949 -18.986 1.00 45.72 259 ASP A N 1
ATOM 2086 C CA . ASP A 1 259 ? 6.393 -29.981 -17.553 1.00 45.72 259 ASP A CA 1
ATOM 2087 C C . ASP A 1 259 ? 7.614 -30.884 -17.312 1.00 45.72 259 ASP A C 1
ATOM 2089 O O . ASP A 1 259 ? 7.592 -32.049 -17.704 1.00 45.72 259 ASP A O 1
ATOM 2093 N N . MET A 1 260 ? 8.710 -30.316 -16.805 1.00 39.69 260 MET A N 1
ATOM 2094 C CA . MET A 1 260 ? 9.722 -30.952 -15.950 1.00 39.69 260 MET A CA 1
ATOM 2095 C C . MET A 1 260 ? 10.822 -29.926 -15.653 1.00 39.69 260 MET A C 1
ATOM 2097 O O . MET A 1 260 ? 11.409 -29.324 -16.551 1.00 39.69 260 MET A O 1
ATOM 2101 N N . GLY A 1 261 ? 11.122 -29.742 -14.369 1.00 40.25 261 GLY A N 1
ATOM 2102 C CA . GLY A 1 261 ? 12.282 -28.979 -13.931 1.00 40.25 261 GLY A CA 1
ATOM 2103 C C . GLY A 1 261 ? 13.573 -29.572 -14.496 1.00 40.25 261 GLY A C 1
ATOM 2104 O O . GLY A 1 261 ? 13.836 -30.760 -14.342 1.00 40.25 261 GLY A O 1
ATOM 2105 N N . GLY A 1 262 ? 14.387 -28.737 -15.131 1.00 31.88 262 GLY A N 1
ATOM 2106 C CA . GLY A 1 262 ? 15.679 -29.158 -15.655 1.00 31.88 262 GLY A CA 1
ATOM 2107 C C . GLY A 1 262 ? 16.119 -28.298 -16.824 1.00 31.88 262 GLY A C 1
ATOM 2108 O O . GLY A 1 262 ? 15.658 -28.482 -17.940 1.00 31.88 262 GLY A O 1
ATOM 2109 N N . ASP A 1 263 ? 16.988 -27.343 -16.514 1.00 43.31 263 ASP A N 1
ATOM 2110 C CA . ASP A 1 263 ? 18.100 -26.869 -17.339 1.00 43.31 263 ASP A CA 1
ATOM 2111 C C . ASP A 1 263 ? 18.155 -27.424 -18.783 1.00 43.31 263 ASP A C 1
ATOM 2113 O O . ASP A 1 263 ? 18.584 -28.558 -18.985 1.00 43.31 263 ASP A O 1
ATOM 2117 N N . LEU A 1 264 ? 17.774 -26.630 -19.795 1.00 33.06 264 LEU A N 1
ATOM 2118 C CA . LEU A 1 264 ? 18.393 -26.737 -21.119 1.00 33.06 264 LEU A CA 1
ATOM 2119 C C . LEU A 1 264 ? 18.195 -25.488 -21.992 1.00 33.06 264 LEU A C 1
ATOM 2121 O O . LEU A 1 264 ? 17.105 -24.947 -22.165 1.00 33.06 264 LEU A O 1
ATOM 2125 N N . LEU A 1 265 ? 19.328 -25.072 -22.547 1.00 42.97 265 LEU A N 1
ATOM 2126 C CA . LEU A 1 265 ? 19.546 -24.100 -23.609 1.00 42.97 265 LEU A CA 1
ATOM 2127 C C . LEU A 1 265 ? 18.910 -24.533 -24.946 1.00 42.97 265 LEU A C 1
ATOM 2129 O O . LEU A 1 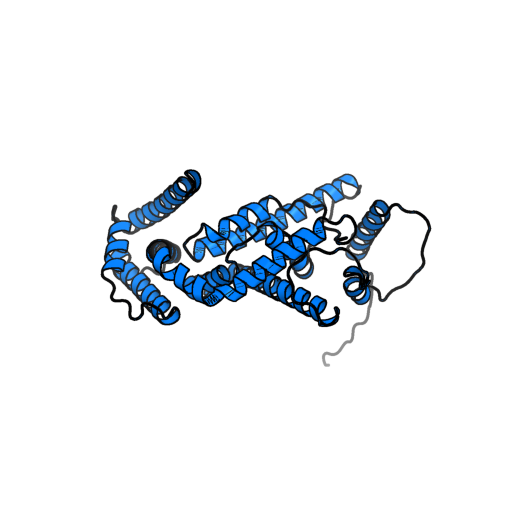265 ? 18.762 -25.726 -25.191 1.00 42.97 265 LEU A O 1
ATOM 2133 N N . HIS A 1 266 ? 18.719 -23.545 -25.837 1.00 34.56 266 HIS A N 1
ATOM 2134 C CA . HIS A 1 266 ? 18.305 -23.647 -27.253 1.00 34.56 266 HIS A CA 1
ATOM 2135 C C . HIS A 1 266 ? 16.824 -24.040 -27.457 1.00 34.56 266 HIS A C 1
ATOM 2137 O O . HIS A 1 266 ? 16.396 -25.095 -27.030 1.00 34.56 266 HIS A O 1
ATOM 2143 N N . MET A 1 267 ? 15.959 -23.249 -28.104 1.00 31.62 267 MET A N 1
ATOM 2144 C CA . MET A 1 267 ? 16.082 -22.701 -29.458 1.00 31.62 267 MET A CA 1
ATOM 2145 C C . MET A 1 267 ? 15.048 -21.595 -29.759 1.00 31.62 267 MET A C 1
ATOM 2147 O O . MET A 1 267 ? 13.937 -21.624 -29.245 1.00 31.62 267 MET A O 1
ATOM 2151 N N . ASN A 1 268 ? 15.452 -20.676 -30.645 1.00 36.31 268 ASN A N 1
ATOM 2152 C CA . ASN A 1 268 ? 14.691 -19.947 -31.669 1.00 36.31 268 ASN A CA 1
ATOM 2153 C C . ASN A 1 268 ? 13.154 -20.031 -31.633 1.00 36.31 268 ASN A C 1
ATOM 2155 O O . ASN A 1 268 ? 12.581 -21.057 -31.988 1.00 36.31 268 ASN A O 1
ATOM 2159 N N . ASN A 1 269 ? 12.513 -18.886 -31.396 1.00 35.50 269 ASN A N 1
ATOM 2160 C CA . ASN A 1 269 ? 11.544 -18.355 -32.350 1.00 35.50 269 ASN A CA 1
ATOM 2161 C C . ASN A 1 269 ? 11.418 -16.841 -32.174 1.00 35.50 269 ASN A C 1
ATOM 2163 O O . ASN A 1 269 ? 11.014 -16.337 -31.127 1.00 35.50 269 ASN A O 1
ATOM 2167 N N . ASP A 1 270 ? 11.825 -16.152 -33.234 1.00 38.25 270 ASP A N 1
ATOM 2168 C CA . ASP A 1 270 ? 11.740 -14.718 -33.435 1.00 38.25 270 ASP A CA 1
ATOM 2169 C C . ASP A 1 270 ? 10.272 -14.301 -33.575 1.00 38.25 270 ASP A C 1
ATOM 2171 O O . ASP A 1 270 ? 9.682 -14.389 -34.650 1.00 38.25 270 ASP A O 1
ATOM 2175 N N . ILE A 1 271 ? 9.683 -13.813 -32.488 1.00 36.59 271 ILE A N 1
ATOM 2176 C CA . ILE A 1 271 ? 8.720 -12.717 -32.578 1.00 36.59 271 ILE A CA 1
ATOM 2177 C C . ILE A 1 271 ? 9.269 -11.642 -31.659 1.00 36.59 271 ILE A C 1
ATOM 2179 O O . ILE A 1 271 ? 9.132 -11.682 -30.438 1.00 36.59 271 ILE A O 1
ATOM 2183 N N . ASP A 1 272 ? 10.004 -10.740 -32.294 1.00 38.94 272 ASP A N 1
ATOM 2184 C CA . ASP A 1 272 ? 10.652 -9.603 -31.676 1.00 38.94 272 ASP A CA 1
ATOM 2185 C C . ASP A 1 272 ? 9.577 -8.776 -30.957 1.00 38.94 272 ASP A C 1
ATOM 2187 O O . ASP A 1 272 ? 8.647 -8.255 -31.574 1.00 38.94 272 ASP A O 1
ATOM 2191 N N . PHE A 1 273 ? 9.675 -8.678 -29.633 1.00 36.53 273 PHE A N 1
ATOM 2192 C CA . PHE A 1 273 ? 8.818 -7.843 -28.787 1.00 36.53 273 PHE A CA 1
ATOM 2193 C C . PHE A 1 273 ? 8.781 -6.386 -29.296 1.00 36.53 273 PHE A C 1
ATOM 2195 O O . PHE A 1 273 ? 7.784 -5.678 -29.143 1.00 36.53 273 PHE A O 1
ATOM 2202 N N . CYS A 1 274 ? 9.835 -5.964 -30.004 1.00 35.59 274 CYS A N 1
ATOM 2203 C CA . CYS A 1 274 ? 9.882 -4.698 -30.716 1.00 35.59 274 CYS A CA 1
ATOM 2204 C C . CYS A 1 274 ? 9.008 -4.662 -31.982 1.00 35.59 274 CYS A C 1
ATOM 2206 O O . CYS A 1 274 ? 8.494 -3.592 -32.292 1.00 35.59 274 CYS A O 1
ATOM 2208 N N . GLN A 1 275 ? 8.774 -5.764 -32.703 1.00 35.28 275 GLN A N 1
ATOM 2209 C CA . GLN A 1 275 ? 7.946 -5.771 -33.920 1.00 35.28 275 GLN A CA 1
ATOM 2210 C C . GLN A 1 275 ? 6.468 -5.508 -33.629 1.00 35.28 275 GLN A C 1
ATOM 2212 O O . GLN A 1 275 ? 5.852 -4.756 -34.372 1.00 35.28 275 GLN A O 1
ATOM 2217 N N . ILE A 1 276 ? 5.906 -6.024 -32.534 1.00 39.16 276 ILE A N 1
ATOM 2218 C CA . ILE A 1 276 ? 4.496 -5.759 -32.186 1.00 39.16 276 ILE A CA 1
ATOM 2219 C C . ILE A 1 276 ? 4.288 -4.282 -31.810 1.00 39.16 276 ILE A C 1
ATOM 2221 O O . ILE A 1 276 ? 3.291 -3.685 -32.207 1.00 39.16 276 ILE A O 1
ATOM 2225 N N . MET A 1 277 ? 5.251 -3.658 -31.123 1.00 35.97 277 MET A N 1
ATOM 2226 C CA . MET A 1 277 ? 5.206 -2.214 -30.845 1.00 35.97 277 MET A CA 1
ATOM 2227 C C . MET A 1 277 ? 5.538 -1.353 -32.070 1.00 35.97 277 MET A C 1
ATOM 2229 O O . MET A 1 277 ? 4.997 -0.262 -32.215 1.00 35.97 277 MET A O 1
ATOM 2233 N N . THR A 1 278 ? 6.405 -1.835 -32.964 1.00 36.81 278 THR A N 1
ATOM 2234 C CA . THR A 1 278 ? 6.779 -1.108 -34.18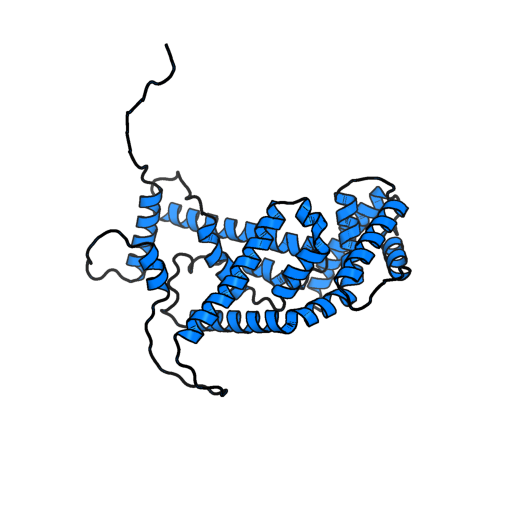7 1.00 36.81 278 THR A CA 1
ATOM 2235 C C . THR A 1 278 ? 5.658 -1.155 -35.225 1.00 36.81 278 THR A C 1
ATOM 2237 O O . THR A 1 278 ? 5.428 -0.155 -35.886 1.00 36.81 278 THR A O 1
ATOM 2240 N N . ILE A 1 279 ? 4.909 -2.257 -35.347 1.00 35.84 279 ILE A N 1
ATOM 2241 C CA . ILE A 1 279 ? 3.792 -2.383 -36.304 1.00 35.84 279 ILE A CA 1
ATOM 2242 C C . ILE A 1 279 ? 2.642 -1.422 -35.966 1.00 35.84 279 ILE A C 1
ATOM 2244 O O . ILE A 1 279 ? 2.003 -0.907 -36.874 1.00 35.84 279 ILE A O 1
ATOM 2248 N N . SER A 1 280 ? 2.426 -1.099 -34.688 1.00 32.66 280 SER A N 1
ATOM 2249 C CA . SER A 1 280 ? 1.429 -0.096 -34.281 1.00 32.66 280 SER A CA 1
ATOM 2250 C C . SER A 1 280 ? 1.865 1.356 -34.527 1.00 32.66 280 SER A C 1
ATOM 2252 O O . SER A 1 280 ? 1.045 2.260 -34.409 1.00 32.66 280 SER A O 1
ATOM 2254 N N . LEU A 1 281 ? 3.146 1.589 -34.838 1.00 36.00 281 LEU A N 1
ATOM 2255 C CA . LEU A 1 281 ? 3.742 2.923 -35.003 1.00 36.00 281 LEU A CA 1
ATOM 2256 C C . LEU A 1 281 ? 4.333 3.163 -36.402 1.00 36.00 281 LEU A C 1
ATOM 2258 O O . LEU A 1 281 ? 4.726 4.284 -36.708 1.00 36.00 281 LEU A O 1
ATOM 2262 N N . ALA A 1 282 ? 4.418 2.132 -37.243 1.00 34.50 282 ALA A N 1
ATOM 2263 C CA . ALA A 1 282 ? 5.044 2.179 -38.559 1.00 34.50 282 ALA A CA 1
ATOM 2264 C C . ALA A 1 282 ? 4.009 2.004 -39.679 1.00 34.50 282 ALA A C 1
ATOM 2266 O O . ALA A 1 282 ? 4.073 1.060 -40.463 1.00 34.50 282 ALA A O 1
ATOM 2267 N N . GLU A 1 283 ? 3.084 2.953 -39.776 1.00 35.00 283 GLU A N 1
ATOM 2268 C CA . GLU A 1 283 ? 2.504 3.352 -41.060 1.00 35.00 283 GLU A CA 1
ATOM 2269 C C . GLU A 1 283 ? 3.082 4.726 -41.425 1.00 35.00 283 GLU A C 1
ATOM 2271 O O . GLU A 1 283 ? 2.407 5.735 -41.294 1.00 35.00 283 GLU A O 1
ATOM 2276 N N . ASP A 1 284 ? 4.372 4.778 -41.779 1.00 34.53 284 ASP A N 1
ATOM 2277 C CA . ASP A 1 284 ? 4.875 5.652 -42.849 1.00 34.53 284 ASP A CA 1
ATOM 2278 C C . ASP A 1 284 ? 6.369 5.395 -43.157 1.00 34.53 284 ASP A C 1
ATOM 2280 O O . ASP A 1 284 ? 7.188 5.075 -42.296 1.00 34.53 284 ASP A O 1
ATOM 2284 N N . GLU A 1 285 ? 6.666 5.470 -44.452 1.00 38.41 285 GLU A N 1
ATOM 2285 C CA . GLU A 1 285 ? 7.887 5.185 -45.234 1.00 38.41 285 GLU A CA 1
ATOM 2286 C C . GLU A 1 285 ? 9.214 5.820 -44.709 1.00 38.41 285 GLU A C 1
ATOM 2288 O O . GLU A 1 285 ? 9.186 6.797 -43.978 1.00 38.41 285 GLU A O 1
ATOM 2293 N N . SER A 1 286 ? 10.467 5.462 -45.062 1.00 38.75 286 SER A N 1
ATOM 2294 C CA . SER A 1 286 ? 11.105 4.582 -46.063 1.00 38.75 286 SER A CA 1
ATOM 2295 C C . SER A 1 286 ? 12.641 4.442 -45.823 1.00 38.75 286 SER A C 1
ATOM 2297 O O . SER A 1 286 ? 13.289 5.323 -45.268 1.00 38.75 286 SER A O 1
ATOM 2299 N N . GLN A 1 287 ? 13.196 3.337 -46.355 1.00 36.66 287 GLN A N 1
ATOM 2300 C CA . GLN A 1 287 ? 14.574 2.992 -46.801 1.00 36.66 287 GLN A CA 1
ATOM 2301 C C . GLN A 1 287 ? 15.824 3.000 -45.867 1.00 36.66 287 GLN A C 1
ATOM 2303 O O . GLN A 1 287 ? 16.051 3.929 -45.097 1.00 36.66 287 GLN A O 1
ATOM 2308 N N . PRO A 1 288 ? 16.728 1.987 -45.996 1.00 37.59 288 PRO A N 1
ATOM 2309 C CA . PRO A 1 288 ? 17.865 1.782 -45.093 1.00 37.59 288 PRO A CA 1
ATOM 2310 C C . PRO A 1 288 ? 19.186 2.392 -45.606 1.00 37.59 288 PRO A C 1
ATOM 2312 O O . PRO A 1 288 ? 19.577 2.192 -46.758 1.00 37.59 288 PRO A O 1
ATOM 2315 N N . GLN A 1 289 ? 19.950 3.040 -44.718 1.00 37.75 289 GLN A N 1
ATOM 2316 C CA . GLN A 1 289 ? 21.363 3.378 -44.945 1.00 37.75 289 GLN A CA 1
ATOM 2317 C C . GLN A 1 289 ? 22.301 2.584 -44.022 1.00 37.75 289 GLN A C 1
ATOM 2319 O O . GLN A 1 289 ? 21.998 2.303 -42.867 1.00 37.75 289 GLN A O 1
ATOM 2324 N N . LYS A 1 290 ? 23.449 2.196 -44.592 1.00 45.44 290 LYS A N 1
ATOM 2325 C CA . LYS A 1 290 ? 24.454 1.271 -44.049 1.00 45.44 290 LYS A CA 1
ATOM 2326 C C . LYS A 1 290 ? 25.226 1.815 -42.838 1.00 45.44 290 LYS A C 1
ATOM 2328 O O . LYS A 1 290 ? 25.752 2.921 -42.876 1.00 45.44 290 LYS A O 1
ATOM 2333 N N . ASN A 1 291 ? 25.432 0.907 -41.880 1.00 45.62 291 ASN A N 1
ATOM 2334 C CA . ASN A 1 291 ? 26.477 0.867 -40.848 1.00 45.62 291 ASN A CA 1
ATOM 2335 C C . ASN A 1 291 ? 26.520 2.030 -39.841 1.00 45.62 291 ASN A C 1
ATOM 2337 O O . ASN A 1 291 ? 27.597 2.524 -39.511 1.00 45.62 291 ASN A O 1
ATOM 2341 N N . ALA A 1 292 ? 25.371 2.405 -39.280 1.00 42.16 292 ALA A N 1
ATOM 2342 C CA . ALA A 1 292 ? 25.348 3.032 -37.961 1.00 42.16 292 ALA A CA 1
ATOM 2343 C C . ALA A 1 292 ? 25.522 1.944 -36.884 1.00 42.16 292 ALA A C 1
ATOM 2345 O O . ALA A 1 292 ? 24.930 0.867 -36.979 1.00 42.16 292 ALA A O 1
ATOM 2346 N N . THR A 1 293 ? 26.346 2.188 -35.861 1.00 54.53 293 THR A N 1
ATOM 2347 C CA . THR A 1 293 ? 26.369 1.322 -34.672 1.00 54.53 293 THR A CA 1
ATOM 2348 C C . THR A 1 293 ? 24.984 1.327 -34.023 1.00 54.53 293 THR A C 1
ATOM 2350 O O . THR A 1 293 ? 24.298 2.346 -34.049 1.00 54.53 293 THR A O 1
ATOM 2353 N N . LEU A 1 294 ? 24.563 0.203 -33.432 1.00 41.81 294 LEU A N 1
ATOM 2354 C CA . LEU A 1 294 ? 23.228 0.037 -32.832 1.00 41.81 294 LEU A CA 1
ATOM 2355 C C . LEU A 1 294 ? 22.857 1.211 -31.907 1.00 41.81 294 LEU A C 1
ATOM 2357 O O . LEU A 1 294 ? 21.747 1.729 -31.954 1.00 41.81 294 LEU A O 1
ATOM 2361 N N . THR A 1 295 ? 23.837 1.696 -31.145 1.00 46.34 295 THR A N 1
ATOM 2362 C CA . THR A 1 295 ? 23.706 2.852 -30.255 1.00 46.34 295 THR A CA 1
ATOM 2363 C C . THR A 1 295 ? 23.469 4.166 -31.001 1.00 46.34 295 THR A C 1
ATOM 2365 O O . THR A 1 295 ? 22.704 5.000 -30.533 1.00 46.34 295 THR A O 1
ATOM 2368 N N . ALA A 1 296 ? 24.099 4.374 -32.158 1.00 47.62 296 ALA A N 1
ATOM 2369 C CA . ALA A 1 296 ? 23.886 5.562 -32.983 1.00 47.62 296 ALA A CA 1
ATOM 2370 C C . ALA A 1 296 ? 22.498 5.554 -33.644 1.00 47.62 296 ALA A C 1
ATOM 2372 O O . ALA A 1 296 ? 21.865 6.601 -33.738 1.00 47.62 296 ALA A O 1
ATOM 2373 N N . GLU A 1 297 ? 21.996 4.380 -34.027 1.00 51.69 297 GLU A N 1
ATOM 2374 C CA . GLU A 1 297 ? 20.665 4.233 -34.622 1.00 51.69 297 GLU A CA 1
ATOM 2375 C C . GLU A 1 297 ? 19.545 4.417 -33.583 1.00 51.69 297 GLU A C 1
ATOM 2377 O O . GLU A 1 297 ? 18.566 5.114 -33.841 1.00 51.69 297 GLU A O 1
ATOM 2382 N N . GLN A 1 298 ? 19.716 3.884 -32.368 1.00 50.12 298 GLN A N 1
ATOM 2383 C CA . GLN A 1 298 ? 18.810 4.145 -31.239 1.00 50.12 298 GLN A CA 1
ATOM 2384 C C . GLN A 1 298 ? 18.764 5.630 -30.878 1.00 50.12 298 GLN A C 1
ATOM 2386 O O . GLN A 1 298 ? 17.687 6.204 -30.725 1.00 50.12 298 GLN A O 1
ATOM 2391 N N . LYS A 1 299 ? 19.940 6.266 -30.793 1.00 55.84 299 LYS A N 1
ATOM 2392 C CA . LYS A 1 299 ? 20.068 7.704 -30.541 1.00 55.84 299 LYS A CA 1
ATOM 2393 C C . LYS A 1 299 ? 19.396 8.522 -31.643 1.00 55.84 299 LYS A C 1
ATOM 2395 O O . LYS A 1 299 ? 18.660 9.453 -31.338 1.00 55.84 299 LYS A O 1
ATOM 2400 N N . ARG A 1 300 ? 19.570 8.140 -32.912 1.00 55.72 300 ARG A N 1
ATOM 2401 C CA . ARG A 1 300 ? 18.906 8.784 -34.053 1.00 55.72 300 ARG A CA 1
ATOM 2402 C C . ARG A 1 300 ? 17.384 8.648 -33.983 1.00 55.72 300 ARG A C 1
ATOM 2404 O O . ARG A 1 300 ? 16.692 9.625 -34.242 1.00 55.72 300 ARG A O 1
ATOM 2411 N N . ARG A 1 301 ? 16.858 7.473 -33.625 1.00 53.56 301 ARG A N 1
ATOM 2412 C CA . ARG A 1 301 ? 15.408 7.242 -33.500 1.00 53.56 301 ARG A CA 1
ATOM 2413 C C . ARG A 1 301 ? 14.791 8.054 -32.368 1.00 53.56 301 ARG A C 1
ATOM 2415 O O . ARG A 1 301 ? 13.747 8.656 -32.577 1.00 53.56 301 ARG A O 1
ATOM 2422 N N . LEU A 1 302 ? 15.460 8.132 -31.218 1.00 49.66 302 LEU A N 1
ATOM 2423 C CA . LEU A 1 302 ? 15.000 8.940 -30.089 1.00 49.66 302 LEU A CA 1
ATOM 2424 C C . LEU A 1 302 ? 14.989 10.436 -30.435 1.00 49.66 302 LEU A C 1
ATOM 2426 O O . LEU A 1 302 ? 13.995 11.113 -30.203 1.00 49.66 302 LEU A O 1
ATOM 2430 N N . VAL A 1 303 ? 16.056 10.929 -31.073 1.00 51.06 303 VAL A N 1
ATOM 2431 C CA . VAL A 1 303 ? 16.143 12.316 -31.563 1.00 51.06 303 VAL A CA 1
ATOM 2432 C C . VAL A 1 303 ? 15.082 12.599 -32.631 1.00 51.06 303 VAL A C 1
ATOM 2434 O O . VAL A 1 303 ? 14.452 13.650 -32.599 1.00 51.06 303 VAL A O 1
ATOM 2437 N N . SER A 1 304 ? 14.829 11.660 -33.546 1.00 48.56 304 SER A N 1
ATOM 2438 C CA . SER A 1 304 ? 13.774 11.796 -34.559 1.00 48.56 304 SER A CA 1
ATOM 2439 C C . SER A 1 304 ? 12.380 11.865 -33.934 1.00 48.56 304 SER A C 1
ATOM 2441 O O . SER A 1 304 ? 11.545 12.623 -34.415 1.00 48.56 304 SER A O 1
ATOM 2443 N N . LEU A 1 305 ? 12.132 11.107 -32.862 1.00 46.59 305 LEU A N 1
ATOM 2444 C CA . LEU A 1 305 ? 10.860 11.120 -32.140 1.00 46.59 305 LEU A CA 1
ATOM 2445 C C . LEU A 1 305 ? 10.635 12.462 -31.425 1.00 46.59 305 LEU A C 1
ATOM 2447 O O . LEU A 1 305 ? 9.546 13.024 -31.498 1.00 46.59 305 LEU A O 1
ATOM 2451 N N . VAL A 1 306 ? 11.683 13.005 -30.793 1.00 48.69 306 VAL A N 1
ATOM 2452 C CA . VAL A 1 306 ? 11.668 14.335 -30.155 1.00 48.69 306 VAL A CA 1
ATOM 2453 C C . VAL A 1 306 ? 11.448 15.442 -31.192 1.00 48.69 306 VAL A C 1
ATOM 2455 O O . VAL A 1 306 ? 10.677 16.366 -30.961 1.00 48.69 306 VAL A O 1
ATOM 2458 N N . MET A 1 307 ? 12.064 15.335 -32.371 1.00 48.41 307 MET A N 1
ATOM 2459 C CA . MET A 1 307 ? 11.873 16.304 -33.458 1.00 48.41 307 MET A CA 1
ATOM 2460 C C . MET A 1 307 ? 10.458 16.252 -34.051 1.00 48.41 307 MET A C 1
ATOM 2462 O O . MET A 1 307 ? 9.882 17.298 -34.323 1.00 48.41 307 MET A O 1
ATOM 2466 N N . LEU A 1 308 ? 9.877 15.059 -34.214 1.00 51.00 308 LEU A N 1
ATOM 2467 C CA . LEU A 1 308 ? 8.503 14.891 -34.711 1.00 51.00 308 LEU A CA 1
ATOM 2468 C C . LEU A 1 308 ? 7.445 15.379 -33.712 1.00 51.00 308 LEU A C 1
ATOM 2470 O O . LEU A 1 308 ? 6.386 15.845 -34.118 1.00 51.00 308 LEU A O 1
ATOM 2474 N N . SER A 1 309 ? 7.729 15.290 -32.412 1.00 42.12 309 SER A N 1
ATOM 2475 C CA . SER A 1 309 ? 6.836 15.777 -31.351 1.00 42.12 309 SER A CA 1
ATOM 2476 C C . SER A 1 309 ? 6.965 17.281 -31.082 1.00 42.12 309 SER A C 1
ATOM 2478 O O . SER A 1 309 ? 6.085 17.854 -30.446 1.00 42.12 309 SER A O 1
ATOM 2480 N N . THR A 1 310 ? 8.017 17.929 -31.594 1.00 41.41 310 THR A N 1
ATOM 2481 C CA . THR A 1 310 ? 8.265 19.378 -31.456 1.00 41.41 310 THR A CA 1
ATOM 2482 C C . THR A 1 310 ? 8.081 20.162 -32.760 1.00 41.41 310 THR A C 1
ATOM 2484 O O . THR A 1 310 ? 8.076 21.391 -32.741 1.00 41.41 310 THR A O 1
ATOM 2487 N N . SER A 1 311 ? 7.885 19.495 -33.903 1.00 41.19 311 SER A N 1
ATOM 2488 C CA . SER A 1 311 ? 7.445 20.158 -35.131 1.00 41.19 311 SER A CA 1
ATOM 2489 C C . SER A 1 311 ? 5.941 20.423 -35.070 1.00 41.19 311 SER A C 1
ATOM 2491 O O . SER A 1 311 ? 5.137 19.509 -35.258 1.00 41.19 311 SER A O 1
ATOM 2493 N N . GLU A 1 312 ? 5.560 21.674 -34.807 1.00 38.97 312 GLU A N 1
ATOM 2494 C CA . GLU A 1 312 ? 4.191 22.158 -34.986 1.00 38.97 312 GLU A CA 1
ATOM 2495 C C . GLU A 1 312 ? 3.679 21.769 -36.383 1.00 38.97 312 GLU A C 1
ATOM 2497 O O . GLU A 1 312 ? 4.276 22.106 -37.408 1.00 38.97 312 GLU A O 1
ATOM 2502 N N . ASN A 1 313 ? 2.559 21.045 -36.426 1.00 37.88 313 ASN A N 1
ATOM 2503 C CA . ASN A 1 313 ? 1.781 20.875 -37.644 1.00 37.88 313 ASN A CA 1
ATOM 2504 C C . ASN A 1 313 ? 1.232 22.249 -38.052 1.00 37.88 313 ASN A C 1
ATOM 2506 O O . ASN A 1 313 ? 0.178 22.671 -37.572 1.00 37.88 313 ASN A O 1
ATOM 2510 N N . ASP A 1 314 ? 1.925 22.918 -38.971 1.00 40.78 314 ASP A N 1
ATOM 2511 C CA . ASP A 1 314 ? 1.379 23.998 -39.789 1.00 40.78 314 ASP A CA 1
ATOM 2512 C C . ASP A 1 314 ? 0.239 23.437 -40.661 1.00 40.78 314 ASP A C 1
ATOM 2514 O O . ASP A 1 314 ? 0.393 23.143 -41.846 1.00 40.78 314 ASP A O 1
ATOM 2518 N N . TYR A 1 315 ? -0.946 23.291 -40.070 1.00 34.00 315 TYR A N 1
ATOM 2519 C CA . TYR A 1 315 ? -2.202 23.243 -40.808 1.00 34.00 315 TYR A CA 1
ATOM 2520 C C . TYR A 1 315 ? -2.923 24.577 -40.639 1.00 34.00 315 TYR A C 1
ATOM 2522 O O . TYR A 1 315 ? -3.827 24.756 -39.823 1.00 34.00 315 TYR A O 1
ATOM 2530 N N . VAL A 1 316 ? -2.544 25.525 -41.495 1.00 38.81 316 VAL A N 1
ATOM 2531 C CA . VAL A 1 316 ? -3.441 26.607 -41.891 1.00 38.81 316 VAL A CA 1
ATOM 2532 C C . VAL A 1 316 ? -4.589 25.982 -42.683 1.00 38.81 316 VAL A C 1
ATOM 2534 O O . VAL A 1 316 ? -4.462 25.693 -43.869 1.00 38.81 316 VAL A O 1
ATOM 2537 N N . THR A 1 317 ? -5.747 25.822 -42.049 1.00 31.28 317 THR A N 1
ATOM 2538 C CA . THR A 1 317 ? -7.026 25.759 -42.766 1.00 31.28 317 THR A CA 1
ATOM 2539 C C . THR A 1 317 ? -7.889 26.937 -42.355 1.00 31.28 317 THR A C 1
ATOM 2541 O O . THR A 1 317 ? -8.649 26.896 -41.390 1.00 31.28 317 THR A O 1
ATOM 2544 N N . THR A 1 318 ? -7.787 28.008 -43.136 1.00 37.19 318 THR A N 1
ATOM 2545 C CA . THR A 1 318 ? -8.860 28.981 -43.298 1.00 37.19 318 THR A CA 1
ATOM 2546 C C . THR A 1 318 ? -10.061 28.274 -43.922 1.00 37.19 318 THR A C 1
ATOM 2548 O O . THR A 1 318 ? -10.046 27.952 -45.102 1.00 37.19 318 THR A O 1
ATOM 2551 N N . ASN A 1 319 ? -11.121 28.040 -43.149 1.00 29.34 319 ASN A N 1
ATOM 2552 C CA . ASN A 1 319 ? -12.478 27.992 -43.692 1.00 29.34 319 ASN A CA 1
ATOM 2553 C C . ASN A 1 319 ? -13.511 28.218 -42.588 1.00 29.34 319 ASN A C 1
ATOM 2555 O O . ASN A 1 319 ? -13.793 27.360 -41.759 1.00 29.34 319 ASN A O 1
ATOM 2559 N N . VAL A 1 320 ? -14.081 29.419 -42.615 1.00 36.62 320 VAL A N 1
ATOM 2560 C CA . VAL A 1 320 ? -15.266 29.817 -41.858 1.00 36.62 320 VAL A CA 1
ATOM 2561 C C . VAL A 1 320 ? -16.506 29.303 -42.592 1.00 36.62 320 VAL A C 1
ATOM 2563 O O . VAL A 1 320 ? -16.681 29.657 -43.759 1.00 36.62 320 VAL A O 1
ATOM 2566 N N . PRO A 1 321 ? -17.450 28.620 -41.923 1.00 32.81 321 PRO A N 1
ATOM 2567 C CA . PRO A 1 321 ? -18.843 28.634 -42.336 1.00 32.81 321 PRO A CA 1
ATOM 2568 C C . PRO A 1 321 ? -19.626 29.623 -41.465 1.00 32.81 321 PRO A C 1
ATOM 2570 O O . PRO A 1 321 ? -19.799 29.441 -40.260 1.00 32.81 321 PRO A O 1
ATOM 2573 N N . LYS A 1 322 ? -20.136 30.679 -42.106 1.00 40.06 322 LYS A N 1
ATOM 2574 C CA . LYS A 1 322 ? -21.211 31.524 -41.578 1.00 40.06 322 LYS A CA 1
ATOM 2575 C C . LYS A 1 322 ? -22.500 30.710 -41.541 1.00 40.06 322 LYS A C 1
ATOM 2577 O O . LYS A 1 322 ? -23.067 30.498 -42.606 1.00 40.06 322 LYS A O 1
ATOM 2582 N N . ILE A 1 323 ? -23.007 30.348 -40.364 1.00 30.20 323 ILE A N 1
ATOM 2583 C CA . ILE A 1 323 ? -24.441 30.075 -40.171 1.00 30.20 323 ILE A CA 1
ATOM 2584 C C . ILE A 1 323 ? -24.852 30.535 -38.763 1.00 30.20 323 ILE A C 1
ATOM 2586 O O . ILE A 1 323 ? -24.899 29.756 -37.821 1.00 30.20 323 ILE A O 1
ATOM 2590 N N . PHE A 1 324 ? -25.187 31.818 -38.638 1.00 27.19 324 PHE A N 1
ATOM 2591 C CA . PHE A 1 324 ? -26.302 32.247 -37.798 1.00 27.19 324 PHE A CA 1
ATOM 2592 C C . PHE A 1 324 ? -27.172 33.188 -38.623 1.00 27.19 324 PHE A C 1
ATOM 2594 O O . PHE A 1 324 ? -26.683 34.069 -39.329 1.00 27.19 324 PHE A O 1
ATOM 2601 N N . MET A 1 325 ? -28.467 32.922 -38.533 1.00 28.30 325 MET A N 1
ATOM 2602 C CA . MET A 1 325 ? -29.578 33.672 -39.094 1.00 28.30 325 MET A CA 1
ATOM 2603 C C . MET A 1 325 ? -29.420 35.191 -38.915 1.00 28.30 325 MET A C 1
ATOM 2605 O O . MET A 1 325 ? -29.395 35.688 -37.790 1.00 28.30 325 MET A O 1
ATOM 2609 N N . LYS A 1 326 ? -29.429 35.929 -40.025 1.00 28.64 326 LYS A N 1
ATOM 2610 C CA . LYS A 1 326 ? -30.657 36.529 -40.564 1.00 28.64 326 LYS A CA 1
ATOM 2611 C C . LYS A 1 326 ? -30.537 36.727 -42.068 1.00 28.64 326 LYS A C 1
ATOM 2613 O O . LYS A 1 326 ? -29.428 37.098 -42.508 1.00 28.64 326 LYS A O 1
#

Secondary structure (DSSP, 8-state):
--HHHHHHHHHHHHHHHHHHHHHHT-TTHHHHHHHHHHT---S-SS-HHHHHHHHHHHHHHHHHHHHTT---HHHHHHHHHHHHHHHHHHHHHHHHHHTHHHHHHHHHHHHHHHHHHTSTTS---TTTTS--HHHHHHHHTGGG--SHHHHHHHHHHHHHHHHHHHHHHHHHHHHHH-S----PPPPPHHHHHHHHHHHHHHHT-SSHHHHHHHHHHHTHHHHHH-HHHHHHHHHHHHHHHHHHHHHHHHHHHS-S----------------HHHHHHHTT--S-----S---HHHHHHHHHHHHHHHHHS---------------

pLDDT: mean 75.32, std 24.28, range [27.19, 98.5]

Foldseek 3Di:
DDPVLVVVVVVVCVVLLVVLCVQLVHNCLLVVLLVLLVPQDQPDLQDLQSNLVSLVVSLVVSCCVRPNPDPDPSSSVSSQLSSQLNCQVSNLVSLCVVCVVVLVVLLVLLVVVVVVVVPPPADPDLCPPQPLPQLLVLLLCLVSRRGLVSNLVSLVSSLVSLVVSVQVVQQVVCVVPPPDNDDRDDDDPVNVLVSVLVSSSSSSDRRLVSSLVNSCRNVVVVCVVDVVSVVSSVSSVVSSVVSVVVVVVVVVVDDDDDPDDDDDDDDDDDPRPVVVVVVVVPPDDDDDDDDDDPVRVSVVVVVVVVVVSPDPPPDPDDDDDDDDDD